Protein AF-A0A0S7EMR2-F1 (afdb_monomer)

Secondary structure (DSSP, 8-state):
---HHHHHHHHHHHHHH-GGGHHHHHHHHHHHHHHTT-HHHHHHHHHT-TT---HHHHHHHHHHHHHTT-HHHHHHHHHHHHHHHHHHHHHHHHSTT-HHHHHHHHHHHHHHHHHHHHHHHHHHGGGSS---TTS--HHHHHHHHTS-SSHHHHHHHHHHHHHHHHTS----------

Structure (mmCIF, N/CA/C/O backbone):
data_AF-A0A0S7EMR2-F1
#
_entry.id   AF-A0A0S7EMR2-F1
#
loop_
_atom_site.group_PDB
_atom_site.id
_atom_site.type_symbol
_atom_site.label_atom_id
_atom_site.label_alt_id
_atom_site.label_comp_id
_atom_site.label_asym_id
_atom_site.label_entity_id
_atom_site.label_seq_id
_atom_site.pdbx_PDB_ins_code
_atom_site.Cartn_x
_atom_site.Cartn_y
_atom_site.Cartn_z
_atom_site.occupancy
_atom_site.B_iso_or_equiv
_atom_site.auth_seq_id
_atom_site.auth_comp_id
_atom_site.auth_asym_id
_atom_site.auth_atom_id
_atom_site.pdbx_PDB_model_num
ATOM 1 N N . LEU A 1 1 ? -0.064 -17.713 9.523 1.00 53.12 1 LEU A N 1
ATOM 2 C CA . LEU A 1 1 ? -0.471 -16.307 9.280 1.00 53.12 1 LEU A CA 1
ATOM 3 C C . LEU A 1 1 ? -1.276 -16.271 7.983 1.00 53.12 1 LEU A C 1
ATOM 5 O O . LEU A 1 1 ? -0.675 -16.306 6.923 1.00 53.12 1 LEU A O 1
ATOM 9 N N . GLY A 1 2 ? -2.609 -16.335 8.048 1.00 66.31 2 GLY A N 1
ATOM 10 C CA . GLY A 1 2 ? -3.438 -16.449 6.832 1.00 66.31 2 GLY A CA 1
ATOM 11 C C . GLY A 1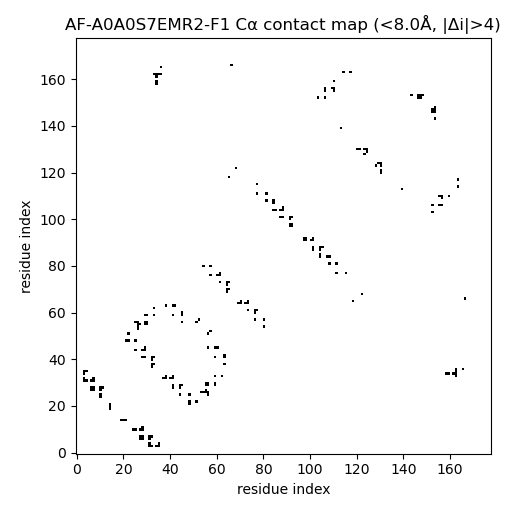 2 ? -4.927 -16.134 6.998 1.00 66.31 2 GLY A C 1
ATOM 12 O O . GLY A 1 2 ? -5.659 -16.126 6.018 1.00 66.31 2 GLY A O 1
ATOM 13 N N . GLN A 1 3 ? -5.395 -15.838 8.213 1.00 82.75 3 GLN A N 1
ATOM 14 C CA . GLN A 1 3 ? -6.799 -15.508 8.461 1.00 82.75 3 GLN A CA 1
ATOM 15 C C . GLN A 1 3 ? -6.982 -13.989 8.542 1.00 82.75 3 GLN A C 1
ATOM 17 O O . GLN A 1 3 ? -7.092 -13.413 9.622 1.00 82.75 3 GLN A O 1
ATOM 22 N N . LEU A 1 4 ? -6.984 -13.324 7.386 1.00 87.88 4 LEU A N 1
ATOM 23 C CA . LEU A 1 4 ? -7.173 -11.869 7.299 1.00 87.88 4 LEU A CA 1
ATOM 24 C C . LEU A 1 4 ? -8.551 -11.429 7.824 1.00 87.88 4 LEU A C 1
ATOM 26 O O . LEU A 1 4 ? -8.687 -10.347 8.386 1.00 87.88 4 LEU A O 1
ATOM 30 N N . SER A 1 5 ? -9.567 -12.287 7.695 1.00 87.88 5 SER A N 1
ATOM 31 C CA . SER A 1 5 ? -10.898 -12.063 8.270 1.00 87.88 5 SER A CA 1
ATOM 32 C C . SER A 1 5 ? -10.848 -11.964 9.795 1.00 87.88 5 SER A C 1
ATOM 34 O O . SER A 1 5 ? -11.419 -11.039 10.365 1.00 87.88 5 SER A O 1
ATOM 36 N N . THR A 1 6 ? -10.105 -12.863 10.444 1.00 91.56 6 THR A N 1
ATOM 37 C CA . THR A 1 6 ? -9.909 -12.860 11.897 1.00 91.56 6 THR A CA 1
ATOM 38 C C . THR A 1 6 ? -9.199 -11.590 12.362 1.00 91.56 6 THR A C 1
ATOM 40 O O . THR A 1 6 ? -9.598 -11.022 13.375 1.00 91.56 6 THR A O 1
ATOM 43 N N . VAL A 1 7 ? -8.207 -11.097 11.607 1.00 89.81 7 VAL A N 1
ATOM 44 C CA . VAL A 1 7 ? -7.522 -9.825 11.912 1.00 89.81 7 VAL A CA 1
ATOM 45 C C . VAL A 1 7 ? -8.518 -8.670 11.957 1.00 89.81 7 VAL A C 1
ATOM 47 O O . VAL A 1 7 ? -8.514 -7.905 12.917 1.00 89.81 7 VAL A O 1
ATOM 50 N N . ILE A 1 8 ? -9.407 -8.570 10.964 1.00 91.12 8 ILE A N 1
ATOM 51 C CA . ILE A 1 8 ? -10.441 -7.527 10.937 1.00 91.12 8 ILE A CA 1
ATOM 52 C C . ILE A 1 8 ? -11.324 -7.615 12.186 1.00 91.12 8 ILE A C 1
ATOM 54 O O . ILE A 1 8 ? -11.509 -6.613 12.876 1.00 91.12 8 ILE A O 1
ATOM 58 N N . THR A 1 9 ? -11.837 -8.804 12.509 1.00 91.38 9 THR A N 1
ATOM 59 C CA . THR A 1 9 ? -12.718 -8.998 13.670 1.00 91.38 9 THR A CA 1
ATOM 60 C C . THR A 1 9 ? -12.017 -8.653 14.985 1.00 91.38 9 THR A C 1
ATOM 62 O O . THR A 1 9 ? -12.580 -7.934 15.809 1.00 91.38 9 THR A O 1
ATOM 65 N N . GLN A 1 10 ? -10.779 -9.115 15.175 1.00 90.88 10 GLN A N 1
ATOM 66 C CA . GLN A 1 10 ? -10.010 -8.864 16.395 1.00 90.88 10 GLN A CA 1
ATOM 67 C C . GLN A 1 10 ? -9.660 -7.384 16.556 1.00 90.88 10 GLN A C 1
ATOM 69 O O . GLN A 1 10 ? -9.886 -6.816 17.624 1.00 90.88 10 GLN A O 1
ATOM 74 N N . VAL A 1 11 ? -9.158 -6.739 15.499 1.00 90.00 11 VAL A N 1
ATOM 75 C CA . VAL A 1 11 ? -8.799 -5.315 15.538 1.00 90.00 11 VAL A CA 1
ATOM 76 C C . VAL A 1 11 ? -10.036 -4.456 15.794 1.00 90.00 11 VAL A C 1
ATOM 78 O O . VAL A 1 11 ? -9.987 -3.572 16.645 1.00 90.00 11 VAL A O 1
ATOM 81 N N . ASN A 1 12 ? -11.163 -4.738 15.136 1.00 90.50 12 ASN A N 1
ATOM 82 C CA . ASN A 1 12 ? -12.402 -3.997 15.379 1.00 90.50 12 ASN A CA 1
ATOM 83 C C . ASN A 1 12 ? -12.895 -4.162 16.824 1.00 90.50 12 ASN A C 1
ATOM 85 O O . ASN A 1 12 ? -13.298 -3.176 17.437 1.00 90.50 12 ASN A O 1
ATOM 89 N N . GLY A 1 13 ? -12.798 -5.368 17.394 1.00 90.94 13 GLY A N 1
ATOM 90 C CA . GLY A 1 13 ? -13.143 -5.614 18.798 1.00 90.94 13 GLY A CA 1
ATOM 91 C C . GLY A 1 13 ? -12.254 -4.844 19.781 1.00 90.94 13 GLY A C 1
ATOM 92 O O . GLY A 1 13 ? -12.752 -4.258 20.740 1.00 90.94 13 GLY A O 1
ATOM 93 N N . VAL A 1 14 ? -10.942 -4.783 19.528 1.00 90.06 14 VAL A N 1
ATOM 94 C CA . VAL A 1 14 ? -10.013 -3.994 20.356 1.00 90.06 14 VAL A CA 1
ATOM 95 C C . VAL A 1 14 ? -10.316 -2.501 20.246 1.00 90.06 14 VAL A C 1
ATOM 97 O O . VAL A 1 14 ? -10.377 -1.813 21.266 1.00 90.06 14 VAL A O 1
ATOM 100 N N . LEU A 1 15 ? -10.543 -1.999 19.031 1.00 88.75 15 LEU A N 1
ATOM 101 C CA . LEU A 1 15 ? -10.805 -0.581 18.802 1.00 88.75 15 LEU A CA 1
ATOM 102 C C . LEU A 1 15 ? -12.140 -0.126 19.389 1.00 88.75 15 LEU A C 1
ATOM 104 O O . LEU A 1 15 ? -12.198 0.993 19.886 1.00 88.75 15 LEU A O 1
ATOM 108 N N . ALA A 1 16 ? -13.164 -0.986 19.430 1.00 88.31 16 ALA A N 1
ATOM 109 C CA . ALA A 1 16 ? -14.433 -0.680 20.095 1.00 88.31 16 ALA A CA 1
ATOM 110 C C . ALA A 1 16 ? -14.238 -0.259 21.564 1.00 88.31 16 ALA A C 1
ATOM 112 O O . ALA A 1 16 ? -14.896 0.669 22.026 1.00 88.31 16 ALA A O 1
ATOM 113 N N . ASN A 1 17 ? -13.277 -0.877 22.260 1.00 87.00 17 ASN A N 1
ATOM 114 C CA . ASN A 1 17 ? -12.979 -0.589 23.664 1.00 87.00 17 ASN A CA 1
ATOM 115 C C . ASN A 1 17 ? -11.827 0.413 23.856 1.00 87.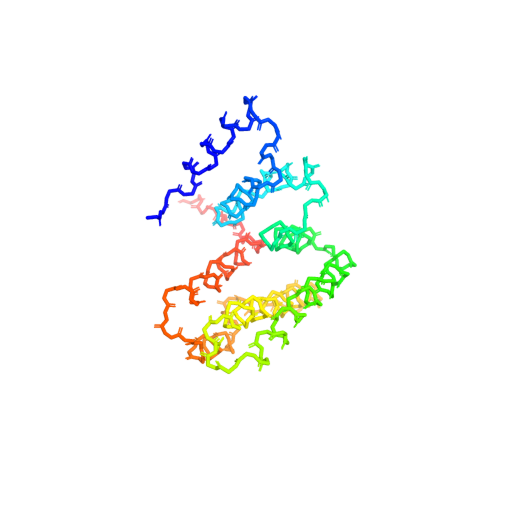00 17 ASN A C 1
ATOM 117 O O . ASN A 1 17 ? -11.760 1.082 24.885 1.00 87.00 17 ASN A O 1
ATOM 121 N N . LYS A 1 18 ? -10.885 0.503 22.906 1.00 85.75 18 LYS A N 1
ATOM 122 C CA . LYS A 1 18 ? -9.649 1.297 23.032 1.00 85.75 18 LYS A CA 1
ATOM 123 C C . LYS A 1 18 ? -9.354 2.114 21.775 1.00 85.75 18 LYS A C 1
ATOM 125 O O . LYS A 1 18 ? -8.429 1.817 21.020 1.00 85.75 18 LYS A O 1
ATOM 130 N N . GLN A 1 19 ? -10.086 3.213 21.602 1.00 83.69 19 GLN A N 1
ATOM 131 C CA . GLN A 1 19 ? -9.916 4.126 20.460 1.00 83.69 19 GLN A CA 1
ATOM 132 C C . GLN A 1 19 ? -8.528 4.787 20.394 1.00 83.69 19 GLN A C 1
ATOM 134 O O . GLN A 1 19 ? -8.071 5.151 19.316 1.00 83.69 19 GLN A O 1
ATOM 139 N N . GLN A 1 20 ? -7.814 4.886 21.519 1.00 84.50 20 GLN A N 1
ATOM 140 C CA . GLN A 1 20 ? -6.450 5.430 21.567 1.00 84.50 20 GLN A CA 1
ATOM 141 C C . GLN A 1 20 ? -5.444 4.661 20.686 1.00 84.50 20 GLN A C 1
ATOM 143 O O . GLN A 1 20 ? -4.474 5.245 20.222 1.00 84.50 20 GLN A O 1
ATOM 148 N N . TRP A 1 21 ? -5.676 3.370 20.411 1.00 84.56 21 TRP A N 1
ATOM 149 C CA . TRP A 1 21 ? -4.786 2.539 19.582 1.00 84.56 21 TRP A CA 1
ATOM 150 C C . TRP A 1 21 ? -5.156 2.551 18.096 1.00 84.56 21 TRP A C 1
ATOM 152 O O . TRP A 1 21 ? -4.606 1.782 17.308 1.00 84.56 21 TRP A O 1
ATOM 162 N N . LYS A 1 22 ? -6.101 3.409 17.696 1.00 84.25 22 LYS A N 1
ATOM 163 C CA . LYS A 1 22 ? -6.618 3.454 16.327 1.00 84.25 22 LYS A CA 1
ATOM 164 C C . LYS A 1 22 ? -5.518 3.683 15.302 1.00 84.25 22 LYS A C 1
ATOM 166 O O . LYS A 1 22 ? -5.413 2.878 14.390 1.00 84.25 22 LYS A O 1
ATOM 171 N N . SER A 1 23 ? -4.665 4.687 15.492 1.00 80.25 23 SER A N 1
ATOM 172 C CA . SER A 1 23 ? -3.590 5.008 14.538 1.00 80.25 23 SER A CA 1
ATOM 173 C C . SER A 1 23 ? -2.630 3.828 14.300 1.00 80.25 23 SER A C 1
ATOM 175 O O . SER A 1 23 ? -2.249 3.547 13.163 1.00 80.25 23 SER A O 1
ATOM 177 N N . GLU A 1 24 ? -2.298 3.079 15.357 1.00 82.69 24 GLU A N 1
ATOM 178 C CA . GLU A 1 24 ? -1.380 1.936 15.288 1.00 82.69 24 GLU A CA 1
ATOM 179 C C . GLU A 1 24 ? -2.034 0.690 14.685 1.00 82.69 24 GLU A C 1
ATOM 181 O O . GLU A 1 24 ? -1.421 -0.014 13.884 1.00 82.69 24 GLU A O 1
ATOM 186 N N . LEU A 1 25 ? -3.284 0.401 15.058 1.00 89.00 25 LEU A N 1
ATOM 187 C CA . LEU A 1 25 ? -3.956 -0.836 14.658 1.00 89.00 25 LEU A CA 1
ATOM 188 C C . LEU A 1 25 ? -4.708 -0.719 13.330 1.00 89.00 25 LEU A C 1
ATOM 190 O O . LEU A 1 25 ? -4.959 -1.733 12.672 1.00 89.00 25 LEU A O 1
ATOM 194 N N . ASN A 1 26 ? -5.051 0.501 12.909 1.00 90.88 26 ASN A N 1
ATOM 195 C CA . ASN A 1 26 ? -5.787 0.748 11.673 1.00 90.88 26 ASN A CA 1
ATOM 196 C C . ASN A 1 26 ? -5.043 0.199 10.446 1.00 90.88 26 ASN A C 1
ATOM 198 O O . ASN A 1 26 ? -5.677 -0.364 9.554 1.00 90.88 26 ASN A O 1
ATOM 202 N N . THR A 1 27 ? -3.706 0.258 10.446 1.00 92.06 27 THR A N 1
ATOM 203 C CA . THR A 1 27 ? -2.871 -0.290 9.364 1.00 92.06 27 THR A CA 1
ATOM 204 C C . THR A 1 27 ? -3.184 -1.764 9.068 1.00 92.06 27 THR A C 1
ATOM 206 O O . THR A 1 27 ? -3.305 -2.145 7.906 1.00 92.06 27 THR A O 1
ATOM 209 N N . TYR A 1 28 ? -3.431 -2.587 10.096 1.00 92.00 28 TYR A N 1
ATOM 210 C CA . TYR A 1 28 ? -3.659 -4.026 9.924 1.00 92.00 28 TYR A CA 1
ATOM 211 C C . TYR A 1 28 ? -5.027 -4.340 9.319 1.00 92.00 28 TYR A C 1
ATOM 213 O O . TYR A 1 28 ? -5.140 -5.222 8.468 1.00 92.00 28 TYR A O 1
ATOM 221 N N . ARG A 1 29 ? -6.078 -3.620 9.734 1.00 93.19 29 ARG A N 1
ATOM 222 C CA . ARG A 1 29 ? -7.419 -3.808 9.158 1.00 93.19 29 ARG A CA 1
ATOM 223 C C . ARG A 1 29 ? -7.517 -3.225 7.750 1.00 93.19 29 ARG A C 1
ATOM 225 O O . ARG A 1 29 ? -8.175 -3.831 6.912 1.00 93.19 29 ARG A O 1
ATOM 232 N N . VAL A 1 30 ? -6.814 -2.122 7.467 1.00 95.00 30 VAL A N 1
ATOM 233 C CA . VAL A 1 30 ? -6.650 -1.588 6.106 1.00 95.00 30 VAL A CA 1
ATOM 234 C C . VAL A 1 30 ? -5.953 -2.624 5.228 1.00 95.00 30 VAL A C 1
ATOM 236 O O . VAL A 1 30 ? -6.458 -2.947 4.153 1.00 95.00 30 VAL A O 1
ATOM 239 N N . GLU A 1 31 ? -4.847 -3.203 5.706 1.00 93.88 31 GLU A N 1
ATOM 240 C CA . GLU A 1 31 ? -4.106 -4.227 4.972 1.00 93.88 31 GLU A CA 1
ATOM 241 C C . GLU A 1 31 ? -4.952 -5.468 4.678 1.00 93.88 31 GLU A C 1
ATOM 243 O O . GLU A 1 31 ? -4.990 -5.963 3.550 1.00 93.88 31 GLU A O 1
ATOM 248 N N . ALA A 1 32 ? -5.677 -5.951 5.684 1.00 94.31 32 ALA A N 1
ATOM 249 C CA . ALA A 1 32 ? -6.580 -7.077 5.526 1.00 94.31 32 ALA A CA 1
ATOM 250 C C . ALA A 1 32 ? -7.736 -6.767 4.560 1.00 94.31 32 ALA A C 1
ATOM 252 O O . ALA A 1 32 ? -8.092 -7.627 3.754 1.00 94.31 32 ALA A O 1
ATOM 253 N N . ALA A 1 33 ? -8.306 -5.558 4.609 1.00 94.94 33 ALA A N 1
ATOM 254 C CA . ALA A 1 33 ? -9.443 -5.169 3.779 1.00 94.94 33 ALA A CA 1
ATOM 255 C C . ALA A 1 33 ? -9.101 -5.196 2.284 1.00 94.94 33 ALA A C 1
ATOM 257 O O . ALA A 1 33 ? -9.806 -5.856 1.516 1.00 94.94 33 ALA A O 1
ATOM 258 N N . TRP A 1 34 ? -7.996 -4.562 1.867 1.00 95.06 34 TRP A N 1
ATOM 259 C CA . TRP A 1 34 ? -7.620 -4.554 0.449 1.00 95.06 34 TRP A CA 1
ATOM 260 C C . TRP A 1 34 ? -7.150 -5.931 -0.037 1.00 95.06 34 TRP A C 1
ATOM 262 O O . TRP A 1 34 ? -7.477 -6.320 -1.157 1.00 95.06 34 TRP A O 1
ATOM 272 N N . LYS A 1 35 ? -6.462 -6.722 0.803 1.00 94.19 35 LYS A N 1
ATOM 273 C CA . LYS A 1 35 ? -6.061 -8.097 0.448 1.00 94.19 35 LYS A CA 1
ATOM 274 C C . LYS A 1 35 ? -7.251 -9.038 0.258 1.00 94.19 35 LYS A C 1
ATOM 276 O O . LYS A 1 35 ? -7.171 -9.959 -0.548 1.00 94.19 35 LYS A O 1
ATOM 281 N N . LEU A 1 36 ? -8.340 -8.819 0.997 1.00 92.75 36 LEU A N 1
ATOM 282 C CA . LEU A 1 36 ? -9.590 -9.575 0.869 1.00 92.75 36 LEU A CA 1
ATOM 283 C C . LEU A 1 36 ? -10.529 -9.022 -0.214 1.00 92.75 36 LEU A C 1
ATOM 285 O O . LEU A 1 36 ? -11.588 -9.602 -0.435 1.00 92.75 36 LEU A O 1
ATOM 289 N N . GLY A 1 37 ? -10.194 -7.894 -0.849 1.00 91.56 37 GLY A N 1
ATOM 290 C CA . GLY A 1 37 ? -11.088 -7.213 -1.790 1.00 91.56 37 GLY A CA 1
ATOM 291 C C . GLY A 1 37 ? -12.347 -6.622 -1.139 1.00 91.56 37 GLY A C 1
ATOM 292 O O . GLY A 1 37 ? -13.326 -6.362 -1.834 1.00 91.56 37 GLY A O 1
ATOM 293 N N . LYS A 1 38 ? -12.350 -6.404 0.184 1.00 94.12 38 LYS A N 1
ATOM 294 C CA . LYS A 1 38 ? -13.456 -5.761 0.913 1.00 94.12 38 LYS A CA 1
ATOM 295 C C . LYS A 1 38 ? -13.319 -4.243 0.829 1.00 94.12 38 LYS A C 1
ATOM 297 O O . LYS A 1 38 ? -12.881 -3.593 1.777 1.00 94.12 38 LYS A O 1
ATOM 302 N N . TRP A 1 39 ? -13.642 -3.700 -0.338 1.00 94.25 39 TRP A N 1
ATOM 303 C CA . TRP A 1 39 ? -13.406 -2.295 -0.669 1.00 94.25 39 TRP A CA 1
ATOM 304 C C . TRP A 1 39 ? -14.257 -1.311 0.142 1.00 94.25 39 TRP A C 1
ATOM 306 O O . TRP A 1 39 ? -13.748 -0.252 0.490 1.00 94.25 39 TRP A O 1
ATOM 316 N N . ASP A 1 40 ? -15.485 -1.681 0.506 1.00 94.19 40 ASP A N 1
ATOM 317 C CA . ASP A 1 40 ? -16.360 -0.827 1.326 1.00 94.19 40 ASP A CA 1
ATOM 318 C C . ASP A 1 40 ? -15.765 -0.632 2.730 1.00 94.19 40 ASP A C 1
ATOM 320 O O . ASP A 1 40 ? -15.589 0.487 3.201 1.00 94.19 40 ASP A O 1
ATOM 324 N N . LEU A 1 41 ? -15.299 -1.726 3.351 1.00 94.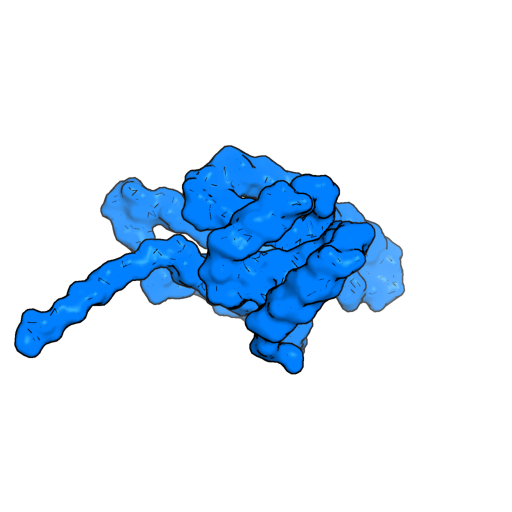81 41 LEU A N 1
ATOM 325 C CA . LEU A 1 41 ? -14.604 -1.663 4.642 1.00 94.81 41 LEU A CA 1
ATOM 326 C C . LEU A 1 41 ? -13.297 -0.869 4.561 1.00 94.81 41 LEU A C 1
ATOM 328 O O . LEU A 1 41 ? -12.933 -0.183 5.513 1.00 94.81 41 LEU A O 1
ATOM 332 N N . LEU A 1 42 ? -12.566 -0.984 3.448 1.00 95.06 42 LEU A N 1
ATOM 333 C CA . LEU A 1 42 ? -11.353 -0.200 3.234 1.00 95.06 42 LEU A CA 1
ATOM 334 C C . LEU A 1 42 ? -11.672 1.300 3.256 1.00 95.06 42 LEU A C 1
ATOM 336 O O . LEU A 1 42 ? -10.965 2.062 3.913 1.00 95.06 42 LEU A O 1
ATOM 340 N N . GLU A 1 43 ? -12.733 1.711 2.565 1.00 95.25 43 GLU A N 1
ATOM 341 C CA . GLU A 1 43 ? -13.185 3.099 2.531 1.00 95.25 43 GLU A CA 1
ATOM 342 C C . GLU A 1 43 ? -13.614 3.603 3.916 1.00 95.25 43 GLU A C 1
ATOM 344 O O . GLU A 1 43 ? -13.165 4.674 4.335 1.00 95.25 43 GLU A O 1
ATOM 349 N N . ASP A 1 44 ? -14.363 2.803 4.678 1.00 94.31 44 ASP A N 1
ATOM 350 C CA . ASP A 1 44 ? -14.743 3.127 6.058 1.00 94.31 44 ASP A CA 1
ATOM 351 C C . ASP A 1 44 ? -13.516 3.311 6.965 1.00 94.31 44 ASP A C 1
ATOM 353 O O . ASP A 1 44 ? -13.408 4.279 7.728 1.00 94.31 44 ASP A O 1
ATOM 357 N N . TYR A 1 45 ? -12.550 2.391 6.885 1.00 93.62 45 TYR A N 1
ATOM 358 C CA . TYR A 1 45 ? -11.353 2.426 7.726 1.00 93.62 45 TYR A CA 1
ATOM 359 C C . TYR A 1 45 ? -10.483 3.644 7.432 1.00 93.62 45 TYR A C 1
ATOM 361 O O . TYR A 1 45 ? -10.019 4.287 8.380 1.00 93.62 45 TYR A O 1
ATOM 369 N N . LEU A 1 46 ? -10.318 3.994 6.155 1.00 93.06 46 LEU A N 1
ATOM 370 C CA . LEU A 1 46 ? -9.578 5.179 5.721 1.00 93.06 46 LEU A CA 1
ATOM 371 C C . LEU A 1 46 ? -10.293 6.481 6.097 1.00 93.06 46 LEU A C 1
ATOM 373 O O . LEU A 1 46 ? -9.645 7.425 6.543 1.00 93.06 46 LEU A O 1
ATOM 377 N N . SER A 1 47 ? -11.621 6.519 5.990 1.00 91.25 47 SER A N 1
ATOM 378 C CA . SER A 1 47 ? -12.423 7.689 6.371 1.00 91.25 47 SER A CA 1
ATOM 379 C C . SER A 1 47 ? -12.361 7.960 7.873 1.00 91.25 47 SER A C 1
ATOM 381 O O . SER A 1 47 ? -12.387 9.107 8.311 1.00 91.25 47 SER A O 1
ATOM 383 N N . SER A 1 48 ? -12.235 6.899 8.671 1.00 86.44 48 SER A N 1
ATOM 384 C CA . SER A 1 48 ? -12.203 6.991 10.128 1.00 86.44 48 SER A CA 1
ATOM 385 C C . SER A 1 48 ? -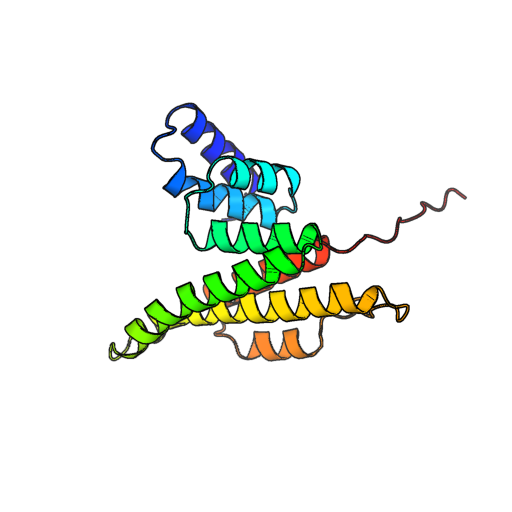10.869 7.495 10.707 1.00 86.44 48 SER A C 1
ATOM 387 O O . SER A 1 48 ? -10.830 7.858 11.884 1.00 86.44 48 SER A O 1
ATOM 389 N N . ASP A 1 49 ? -9.779 7.476 9.937 1.00 83.50 49 ASP A N 1
ATOM 390 C CA . ASP A 1 49 ? -8.420 7.787 10.401 1.00 83.50 49 ASP A CA 1
ATOM 391 C C . ASP A 1 49 ? -7.615 8.477 9.288 1.00 83.50 49 ASP A C 1
ATOM 393 O O . ASP A 1 49 ? -6.730 7.900 8.654 1.00 83.50 49 ASP A O 1
ATOM 397 N N . GLN A 1 50 ? -7.972 9.736 9.031 1.00 79.00 50 GLN A N 1
ATOM 398 C CA . GLN A 1 50 ? -7.389 10.543 7.956 1.00 79.00 50 GLN A CA 1
ATOM 399 C C . GLN A 1 50 ? -5.974 11.048 8.277 1.00 79.00 50 GLN A C 1
ATOM 401 O O . GLN A 1 50 ? -5.234 11.421 7.369 1.00 79.00 50 GLN A O 1
ATOM 406 N N . GLN A 1 51 ? -5.588 11.059 9.557 1.00 80.38 51 GLN A N 1
ATOM 407 C CA . GLN A 1 51 ? -4.311 11.615 10.012 1.00 80.38 51 GLN A CA 1
ATOM 408 C C . GLN A 1 51 ? -3.146 10.616 9.902 1.00 80.38 51 GLN A C 1
ATOM 410 O O . GLN A 1 51 ? -1.986 11.022 9.974 1.00 80.38 51 GLN A O 1
ATOM 415 N N . SER A 1 52 ? -3.428 9.315 9.759 1.00 84.31 52 SER A N 1
ATOM 416 C CA . SER A 1 52 ? -2.392 8.280 9.730 1.00 84.31 52 SER A CA 1
ATOM 417 C C . SER A 1 52 ? -1.557 8.334 8.447 1.00 84.31 52 SER A C 1
ATOM 419 O O . SER A 1 52 ? -2.072 8.340 7.329 1.00 84.31 52 SER A O 1
ATOM 421 N N . CYS A 1 53 ? -0.235 8.328 8.615 1.00 85.81 53 CYS A N 1
ATOM 422 C CA . CYS A 1 53 ? 0.755 8.349 7.536 1.00 85.81 53 CYS A CA 1
ATOM 423 C C . CYS A 1 53 ? 1.489 7.008 7.367 1.00 85.81 53 CYS A C 1
ATOM 425 O O . CYS A 1 53 ? 2.531 6.936 6.716 1.00 85.81 53 CYS A O 1
ATOM 427 N N . THR A 1 54 ? 0.970 5.928 7.958 1.00 91.62 54 THR A N 1
ATOM 428 C CA . THR A 1 54 ? 1.596 4.604 7.853 1.00 91.62 54 THR A CA 1
ATOM 429 C C . THR A 1 54 ? 1.572 4.082 6.413 1.00 91.62 54 THR A C 1
ATOM 431 O O . THR A 1 54 ? 0.640 4.345 5.651 1.00 91.62 54 THR A O 1
ATOM 434 N N . TRP A 1 55 ? 2.576 3.280 6.039 1.00 92.81 55 TRP A N 1
ATOM 435 C CA . TRP A 1 55 ? 2.668 2.676 4.702 1.00 92.81 55 TRP A CA 1
ATOM 436 C C . TRP A 1 55 ? 1.387 1.932 4.290 1.00 92.81 55 TRP A C 1
ATOM 438 O O . TRP A 1 55 ? 0.910 2.110 3.170 1.00 92.81 55 TRP A O 1
ATOM 448 N N . GLY A 1 56 ? 0.805 1.136 5.195 1.00 92.69 56 GLY A N 1
ATOM 449 C CA . GLY A 1 56 ? -0.417 0.375 4.920 1.00 92.69 56 GLY A CA 1
ATOM 450 C C . GLY A 1 56 ? -1.611 1.274 4.593 1.00 92.69 56 GLY A C 1
ATOM 451 O O . GLY A 1 56 ? -2.325 1.015 3.625 1.00 92.69 56 GLY A O 1
ATOM 452 N N . VAL A 1 57 ? -1.779 2.370 5.342 1.00 93.94 57 VAL A N 1
ATOM 453 C CA . VAL A 1 57 ? -2.830 3.375 5.105 1.00 93.94 57 VAL A CA 1
ATOM 454 C C . VAL A 1 57 ? -2.609 4.097 3.778 1.00 93.94 57 VAL A C 1
ATOM 456 O O . VAL A 1 57 ? -3.523 4.155 2.958 1.00 93.94 57 VAL A O 1
ATOM 459 N N . ARG A 1 58 ? -1.387 4.573 3.518 1.00 94.69 58 ARG A N 1
ATOM 460 C CA . ARG A 1 58 ? -1.012 5.237 2.260 1.00 94.69 58 ARG A CA 1
ATOM 461 C C . ARG A 1 58 ? -1.271 4.362 1.031 1.00 94.69 58 ARG A C 1
ATOM 463 O O . ARG A 1 58 ? -1.867 4.820 0.056 1.00 94.69 58 ARG A O 1
ATOM 470 N N . LEU A 1 59 ? -0.865 3.092 1.086 1.00 95.56 59 LEU A N 1
ATOM 471 C CA . LEU A 1 59 ? -1.121 2.125 0.019 1.00 95.56 59 LEU A CA 1
ATOM 472 C C . LEU A 1 59 ? -2.625 1.866 -0.154 1.00 95.56 59 LEU A C 1
ATOM 474 O O . LEU A 1 59 ? -3.112 1.818 -1.281 1.00 95.56 59 LEU A O 1
ATOM 478 N N . GLY A 1 60 ? -3.375 1.757 0.947 1.00 95.19 60 GLY A N 1
ATOM 479 C CA . GLY A 1 60 ? -4.833 1.638 0.918 1.00 95.19 60 GLY A CA 1
ATOM 480 C C . GLY A 1 60 ? -5.513 2.824 0.224 1.00 95.19 60 GLY A C 1
ATOM 481 O O . GLY A 1 60 ? -6.377 2.618 -0.625 1.00 95.19 60 GLY A O 1
ATOM 482 N N . GLN A 1 61 ? -5.088 4.058 0.521 1.00 95.31 61 GLN A N 1
ATOM 483 C CA . GLN A 1 61 ? -5.600 5.276 -0.125 1.00 95.31 61 GLN A CA 1
ATOM 484 C C . GLN A 1 61 ? -5.323 5.293 -1.635 1.00 95.31 61 GLN A C 1
ATOM 486 O O . GLN A 1 61 ? -6.183 5.708 -2.417 1.00 95.31 61 GLN A O 1
ATOM 491 N N . LEU A 1 62 ? -4.142 4.830 -2.053 1.00 95.88 62 LEU A N 1
ATOM 492 C CA . LEU A 1 62 ? -3.783 4.694 -3.465 1.00 95.88 62 LEU A CA 1
ATOM 493 C C . LEU A 1 62 ? -4.653 3.659 -4.181 1.00 95.88 62 LEU A C 1
ATOM 495 O O . LEU A 1 62 ? -5.203 3.956 -5.238 1.00 95.88 62 LEU A O 1
ATOM 499 N N . LEU A 1 63 ? -4.824 2.473 -3.591 1.00 95.06 63 LEU A N 1
ATOM 500 C CA . LEU A 1 63 ? -5.678 1.420 -4.145 1.00 95.06 63 LEU A CA 1
ATOM 501 C C . LEU A 1 63 ? -7.144 1.864 -4.236 1.00 95.06 63 LEU A C 1
ATOM 503 O O . LEU A 1 63 ? -7.805 1.585 -5.234 1.00 95.06 63 LEU A O 1
ATOM 507 N N . LEU A 1 64 ? -7.645 2.595 -3.235 1.00 94.75 64 LEU A N 1
ATOM 508 C CA . LEU A 1 64 ? -8.999 3.149 -3.261 1.00 94.75 64 LEU A CA 1
ATOM 509 C C . LEU A 1 64 ? -9.158 4.217 -4.356 1.00 94.75 64 LEU A C 1
ATOM 511 O O . LEU A 1 64 ? -10.152 4.202 -5.077 1.00 94.75 64 LEU A O 1
ATOM 515 N N . SER A 1 65 ? -8.169 5.101 -4.526 1.00 94.50 65 SER A N 1
ATOM 516 C CA . SER A 1 65 ? -8.177 6.103 -5.608 1.00 94.50 65 SER A CA 1
ATOM 517 C C . SER A 1 65 ? -8.136 5.422 -6.986 1.00 94.50 65 SER A C 1
ATOM 519 O O . SER A 1 65 ? -8.897 5.786 -7.879 1.00 94.50 65 SER A O 1
ATOM 521 N N . ALA A 1 66 ? -7.337 4.356 -7.126 1.00 92.56 66 ALA A N 1
ATOM 522 C CA . ALA A 1 66 ? -7.282 3.539 -8.337 1.00 92.56 66 ALA A CA 1
ATOM 523 C C . ALA A 1 66 ? -8.623 2.842 -8.637 1.00 92.56 66 ALA A C 1
ATOM 525 O O . ALA A 1 66 ? -9.073 2.833 -9.782 1.00 92.56 66 ALA A O 1
ATOM 526 N N . LYS A 1 67 ? -9.303 2.308 -7.612 1.00 91.62 67 LYS A N 1
ATOM 527 C CA . LYS A 1 67 ? -10.648 1.722 -7.742 1.00 91.62 67 LYS A CA 1
ATOM 528 C C . LYS A 1 67 ? -11.670 2.741 -8.248 1.00 91.62 67 LYS A C 1
ATOM 530 O O . LYS A 1 67 ? -12.475 2.411 -9.111 1.00 91.62 67 LYS A O 1
ATOM 535 N N . LYS A 1 68 ? -11.634 3.962 -7.709 1.00 92.12 68 LYS A N 1
ATOM 536 C CA . LYS A 1 68 ? -12.552 5.056 -8.063 1.00 92.12 68 LYS A CA 1
ATOM 537 C C . LYS A 1 68 ? -12.225 5.726 -9.401 1.00 92.12 68 LYS A C 1
ATOM 539 O O . LYS A 1 68 ? -12.970 6.603 -9.815 1.00 92.12 68 LYS A O 1
ATOM 544 N N . GLN A 1 69 ? -11.137 5.321 -10.065 1.00 90.12 69 GLN A N 1
ATOM 545 C CA . GLN A 1 69 ? -10.636 5.946 -11.296 1.00 90.12 69 GLN A CA 1
ATOM 546 C C . GLN A 1 69 ? -10.338 7.452 -11.139 1.00 90.12 69 GLN A C 1
ATOM 548 O O . GLN A 1 69 ? -10.342 8.200 -12.114 1.00 90.12 69 GLN A O 1
ATOM 553 N N . ASP A 1 70 ? -10.026 7.893 -9.917 1.00 93.38 70 ASP A N 1
ATOM 554 C CA . ASP A 1 70 ? -9.670 9.281 -9.619 1.00 93.38 70 ASP A CA 1
ATOM 555 C C . ASP A 1 70 ? -8.168 9.493 -9.860 1.00 93.38 70 ASP A C 1
ATOM 557 O O . ASP A 1 70 ? -7.323 9.214 -9.003 1.00 93.38 70 ASP A O 1
ATOM 561 N N . ALA A 1 71 ? -7.838 9.939 -11.074 1.00 94.06 71 ALA A N 1
ATOM 562 C CA . ALA A 1 71 ? -6.460 10.107 -11.520 1.00 94.06 71 ALA A CA 1
ATOM 563 C C . ALA A 1 71 ? -5.719 11.224 -10.773 1.00 94.06 71 ALA A C 1
ATOM 565 O O . ALA A 1 71 ? -4.544 11.052 -10.449 1.00 94.06 71 ALA A O 1
ATOM 566 N N . GLU A 1 72 ? -6.386 12.341 -10.483 1.00 94.88 72 GLU A N 1
ATOM 567 C CA . GLU A 1 72 ? -5.771 13.487 -9.809 1.00 94.88 72 GLU A CA 1
ATOM 568 C C . GLU A 1 72 ? -5.312 13.086 -8.405 1.00 94.88 72 GLU A C 1
ATOM 570 O O . GLU A 1 72 ? -4.113 13.117 -8.101 1.00 94.88 72 GLU A O 1
ATOM 575 N N . SER A 1 73 ? -6.245 12.556 -7.607 1.00 95.12 73 SER A N 1
ATOM 576 C CA . SER A 1 73 ? -5.955 12.003 -6.285 1.00 95.12 73 SER A CA 1
ATOM 577 C C . SER A 1 73 ? -4.889 10.914 -6.319 1.00 95.12 73 SER A C 1
ATOM 579 O O . SER A 1 73 ? -4.084 10.808 -5.391 1.00 95.12 73 SER A O 1
ATOM 581 N N . PHE A 1 74 ? -4.922 10.043 -7.330 1.00 96.44 74 PHE A N 1
ATOM 582 C CA . PHE A 1 74 ? -3.989 8.931 -7.436 1.00 96.44 74 PHE A CA 1
ATOM 583 C C . PHE A 1 74 ? -2.555 9.428 -7.634 1.00 96.44 74 PHE A C 1
ATOM 585 O O . PHE A 1 74 ? -1.673 9.053 -6.859 1.00 96.44 74 PHE A O 1
ATOM 592 N N . TYR A 1 75 ? -2.312 10.292 -8.625 1.00 97.19 75 TYR A N 1
ATOM 593 C CA . TYR A 1 75 ? -0.963 10.780 -8.924 1.00 97.19 75 TYR A CA 1
ATOM 594 C C . TYR A 1 75 ? -0.413 11.694 -7.824 1.00 97.19 75 TYR A C 1
ATOM 596 O O . TYR A 1 75 ? 0.780 11.616 -7.510 1.00 97.19 75 TYR A O 1
ATOM 604 N N . GLU A 1 76 ? -1.264 12.503 -7.186 1.00 96.69 76 GLU A N 1
ATOM 605 C CA . GLU A 1 76 ? -0.870 13.321 -6.037 1.00 96.69 76 GLU A CA 1
ATOM 606 C C . GLU A 1 76 ? -0.373 12.442 -4.878 1.00 96.69 76 GLU A C 1
ATOM 608 O O . GLU A 1 76 ? 0.766 12.586 -4.411 1.00 96.69 76 GLU A O 1
ATOM 613 N N . LYS A 1 77 ? -1.189 11.463 -4.463 1.00 95.69 77 LYS A N 1
ATOM 614 C CA . LYS A 1 77 ? -0.830 10.520 -3.397 1.00 95.69 77 LYS A CA 1
ATOM 615 C C . LYS A 1 77 ? 0.392 9.688 -3.782 1.00 95.69 77 LYS A C 1
ATOM 617 O O . LYS A 1 77 ? 1.261 9.461 -2.945 1.00 95.69 77 LYS A O 1
ATOM 622 N N . LEU A 1 78 ? 0.515 9.271 -5.042 1.00 97.38 78 LEU A N 1
ATOM 623 C CA . LEU A 1 78 ? 1.625 8.438 -5.509 1.00 97.38 78 LEU A CA 1
ATOM 624 C C . LEU A 1 78 ? 2.958 9.176 -5.379 1.00 97.38 78 LEU A C 1
ATOM 626 O O . LEU A 1 78 ? 3.927 8.621 -4.855 1.00 97.38 78 LEU A O 1
ATOM 630 N N . LYS A 1 79 ? 2.994 10.443 -5.807 1.00 96.75 79 LYS A N 1
ATOM 631 C CA . LYS A 1 79 ? 4.170 11.311 -5.684 1.00 96.75 79 LYS A CA 1
ATOM 632 C C . LYS A 1 79 ? 4.579 11.487 -4.223 1.00 96.75 79 LYS A C 1
ATOM 634 O O . LYS A 1 79 ? 5.767 11.392 -3.903 1.00 96.75 79 LYS A O 1
ATOM 639 N N . LEU A 1 80 ? 3.604 11.707 -3.343 1.00 95.25 80 LEU A N 1
ATOM 640 C CA . LEU A 1 80 ? 3.832 11.863 -1.910 1.00 95.25 80 LEU A CA 1
ATOM 641 C C . LEU A 1 80 ? 4.412 10.585 -1.287 1.00 95.25 80 LEU A C 1
ATOM 643 O O . LEU A 1 80 ? 5.482 10.629 -0.680 1.00 95.25 80 LEU A O 1
ATOM 647 N N . VAL A 1 81 ? 3.768 9.435 -1.494 1.00 96.06 81 VAL A N 1
ATOM 648 C CA . VAL A 1 81 ? 4.170 8.162 -0.871 1.00 96.06 81 VAL A CA 1
ATOM 649 C C . VAL A 1 81 ? 5.526 7.698 -1.394 1.00 96.06 81 VAL A C 1
ATOM 651 O O . VAL A 1 81 ? 6.356 7.209 -0.629 1.00 96.06 81 VAL A O 1
ATOM 654 N N . ARG A 1 82 ? 5.803 7.906 -2.687 1.00 96.50 82 ARG A N 1
ATOM 655 C CA . ARG A 1 82 ? 7.117 7.631 -3.279 1.00 96.50 82 ARG A CA 1
ATOM 656 C C . ARG A 1 82 ? 8.217 8.435 -2.587 1.00 96.50 82 ARG A C 1
ATOM 658 O O . ARG A 1 82 ? 9.244 7.862 -2.231 1.00 96.50 82 ARG A O 1
ATOM 665 N N . LYS A 1 83 ? 7.992 9.730 -2.335 1.00 95.19 83 LYS A N 1
ATOM 666 C CA . LYS A 1 83 ? 8.939 10.578 -1.593 1.00 95.19 83 LYS A CA 1
ATOM 667 C C . LYS A 1 83 ? 9.149 10.074 -0.161 1.00 95.19 83 LYS A C 1
ATOM 669 O O . LYS A 1 83 ? 10.293 9.996 0.279 1.00 95.19 83 LYS A O 1
ATOM 674 N N . GLU A 1 84 ? 8.077 9.687 0.534 1.00 94.56 84 GLU A N 1
ATOM 675 C CA . GLU A 1 84 ? 8.143 9.130 1.896 1.00 94.56 84 GLU A CA 1
ATOM 676 C C . GLU A 1 84 ? 8.978 7.836 1.973 1.00 94.56 84 GLU A C 1
ATOM 678 O O . GLU A 1 84 ? 9.629 7.607 2.987 1.00 94.56 84 GLU A O 1
ATOM 683 N N . GLN A 1 85 ? 9.009 7.007 0.919 1.00 94.50 85 GLN A N 1
ATOM 684 C CA . GLN A 1 85 ? 9.830 5.783 0.898 1.00 94.50 85 GLN A CA 1
ATOM 685 C C . GLN A 1 85 ? 11.301 6.028 0.529 1.00 94.50 85 GLN A C 1
ATOM 687 O O . GLN A 1 85 ? 12.174 5.290 0.981 1.00 94.50 85 GLN A O 1
ATOM 692 N N . VAL A 1 86 ? 11.599 7.053 -0.277 1.00 93.12 86 VAL A N 1
ATOM 693 C CA . VAL A 1 86 ? 12.977 7.340 -0.716 1.00 93.12 86 VAL A CA 1
ATOM 694 C C . VAL A 1 86 ? 13.841 7.864 0.430 1.00 93.12 86 VAL A C 1
ATOM 696 O O . VAL A 1 86 ? 14.995 7.472 0.538 1.00 93.12 86 VAL A O 1
ATOM 699 N N . VAL A 1 87 ? 13.301 8.707 1.314 1.00 90.94 87 VAL A N 1
ATOM 700 C CA . VAL A 1 87 ? 14.065 9.281 2.439 1.00 90.94 87 VAL A CA 1
ATOM 701 C C . VAL A 1 87 ? 14.711 8.209 3.338 1.00 90.94 87 VAL A C 1
ATOM 703 O O . VAL A 1 87 ? 15.933 8.245 3.505 1.00 90.94 87 VAL A O 1
ATOM 706 N N . PRO A 1 88 ? 13.963 7.235 3.896 1.00 89.25 88 PRO A N 1
ATOM 707 C CA . PRO A 1 88 ? 14.561 6.199 4.732 1.00 89.25 88 PRO A CA 1
ATOM 708 C C . PRO A 1 88 ? 15.417 5.205 3.934 1.00 89.25 88 PRO A C 1
ATOM 710 O O . PRO A 1 88 ? 16.378 4.673 4.484 1.00 89.25 88 PRO A O 1
ATOM 713 N N . LEU A 1 89 ? 15.134 4.989 2.642 1.00 89.81 89 LEU A N 1
ATOM 714 C CA . LEU A 1 89 ? 16.009 4.207 1.764 1.00 89.81 89 LEU A CA 1
ATOM 715 C C . LEU A 1 89 ? 17.384 4.868 1.613 1.00 89.81 89 LEU A C 1
ATOM 717 O O . LEU A 1 89 ? 18.407 4.196 1.753 1.00 89.81 89 LEU A O 1
ATOM 721 N N . SER A 1 90 ? 17.415 6.177 1.361 1.00 87.94 90 SER A N 1
ATOM 722 C CA . SER A 1 90 ? 18.660 6.938 1.264 1.00 87.94 90 SER A CA 1
ATOM 723 C C . SER A 1 90 ? 19.437 6.863 2.573 1.00 87.94 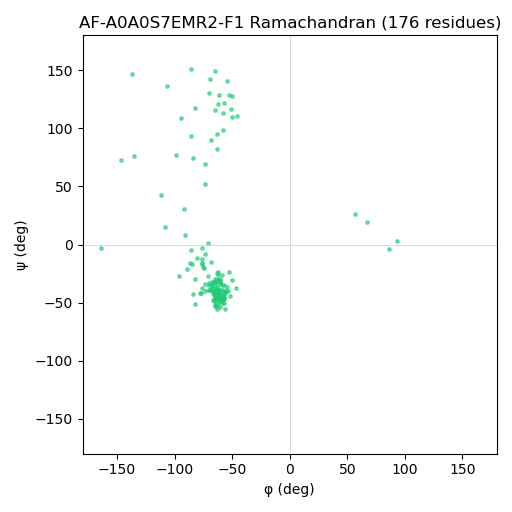90 SER A C 1
ATOM 725 O O . SER A 1 90 ? 20.619 6.547 2.545 1.00 87.94 90 SER A O 1
ATOM 727 N N . ALA A 1 91 ? 18.772 7.053 3.719 1.00 86.75 91 ALA A N 1
ATOM 728 C CA . ALA A 1 91 ? 19.398 6.930 5.038 1.00 86.75 91 ALA A CA 1
ATOM 729 C C . ALA A 1 91 ? 20.001 5.532 5.273 1.00 86.75 91 ALA A C 1
ATOM 731 O O . ALA A 1 91 ? 21.168 5.422 5.644 1.00 86.75 91 ALA A O 1
ATOM 732 N N . ALA A 1 92 ? 19.248 4.467 4.975 1.00 86.00 92 ALA A N 1
ATOM 733 C CA . ALA A 1 92 ? 19.721 3.087 5.095 1.00 86.00 92 ALA A CA 1
ATOM 734 C C . ALA A 1 92 ? 20.903 2.773 4.160 1.00 86.00 92 ALA A C 1
ATOM 736 O O . ALA A 1 92 ? 21.686 1.875 4.446 1.00 86.00 92 ALA A O 1
ATOM 737 N N . SER A 1 93 ? 21.055 3.515 3.060 1.00 79.69 93 SER A N 1
ATOM 738 C CA . SER A 1 93 ? 22.156 3.331 2.107 1.00 79.69 93 SER A CA 1
ATOM 739 C C . SER A 1 93 ? 23.495 3.893 2.608 1.00 79.69 93 SER A C 1
ATOM 741 O O . SER A 1 93 ? 24.536 3.532 2.065 1.00 79.69 93 SER A O 1
ATOM 743 N N . TYR A 1 94 ? 23.491 4.746 3.641 1.00 76.00 94 TYR A N 1
ATOM 744 C CA . TYR A 1 94 ? 24.713 5.253 4.282 1.00 76.00 94 TYR A CA 1
ATOM 745 C C . TYR A 1 94 ? 25.242 4.325 5.388 1.00 76.00 94 TYR A C 1
ATOM 747 O O . TYR A 1 94 ? 26.394 4.456 5.802 1.00 76.00 94 TYR A O 1
ATOM 755 N N . GLU A 1 95 ? 24.429 3.383 5.874 1.00 75.94 95 GLU A N 1
ATOM 756 C CA . GLU A 1 95 ? 24.829 2.407 6.888 1.00 75.94 95 GLU A CA 1
ATOM 757 C C . GLU A 1 95 ? 25.579 1.233 6.224 1.00 75.94 95 GLU A C 1
ATOM 759 O O . GLU A 1 95 ? 25.032 0.492 5.405 1.00 75.94 95 GLU A O 1
ATOM 764 N N . CYS A 1 96 ? 26.856 1.037 6.573 1.00 59.53 96 CYS A N 1
ATOM 765 C CA . CYS A 1 96 ? 27.647 -0.080 6.054 1.00 59.53 96 CYS A CA 1
ATOM 766 C C . CYS A 1 96 ? 27.027 -1.424 6.483 1.00 59.53 96 CYS A C 1
ATOM 768 O O . CYS A 1 96 ? 26.897 -1.707 7.673 1.00 59.53 96 CYS A O 1
ATOM 770 N N . GLY A 1 97 ? 26.659 -2.264 5.511 1.00 63.31 97 GLY A N 1
ATOM 771 C CA . GLY A 1 97 ? 26.217 -3.642 5.749 1.00 63.31 97 GLY A CA 1
ATOM 772 C C . GLY A 1 97 ? 24.707 -3.871 5.898 1.00 63.31 97 GLY A C 1
ATOM 773 O O . GLY A 1 97 ? 24.308 -5.015 6.101 1.00 63.31 97 GLY A O 1
ATOM 774 N N . THR A 1 98 ? 23.839 -2.861 5.751 1.00 66.75 98 THR A N 1
ATOM 775 C CA . THR A 1 98 ? 22.384 -3.033 5.965 1.00 66.75 98 THR A CA 1
ATOM 776 C C . THR A 1 98 ? 21.534 -2.924 4.694 1.00 66.75 98 THR A C 1
ATOM 778 O O . THR A 1 98 ? 20.408 -2.423 4.728 1.00 66.75 98 THR A O 1
ATOM 781 N N . TYR A 1 99 ? 21.979 -3.536 3.583 1.00 77.62 99 TYR A N 1
ATOM 782 C CA . TYR A 1 99 ? 21.116 -3.790 2.407 1.00 77.62 99 TYR A CA 1
ATOM 783 C C . TYR A 1 99 ? 19.764 -4.394 2.817 1.00 77.62 99 TYR A C 1
ATOM 785 O O . TYR A 1 99 ? 18.714 -4.017 2.306 1.00 77.62 99 TYR A O 1
ATOM 793 N N . GLN A 1 100 ? 19.782 -5.267 3.826 1.00 78.75 100 GLN A N 1
ATOM 794 C CA . GLN A 1 100 ? 18.599 -5.906 4.389 1.00 78.75 100 GLN A CA 1
ATOM 795 C C . GLN A 1 100 ? 17.569 -4.919 4.974 1.00 78.75 100 GLN A C 1
ATOM 797 O O . GLN A 1 100 ? 16.374 -5.195 4.897 1.00 78.75 100 GLN A O 1
ATOM 802 N N . ARG A 1 101 ? 17.997 -3.771 5.526 1.00 80.81 101 ARG A N 1
ATOM 803 C CA . ARG A 1 101 ? 17.087 -2.708 5.995 1.00 80.81 101 ARG A CA 1
ATOM 804 C C . ARG A 1 101 ? 16.548 -1.876 4.837 1.00 80.81 101 ARG A C 1
ATOM 806 O O . ARG A 1 101 ? 15.362 -1.568 4.812 1.00 80.81 101 ARG A O 1
ATOM 813 N N . GLY A 1 102 ? 17.400 -1.548 3.866 1.00 88.50 102 GLY A N 1
ATOM 814 C CA . GLY A 1 102 ? 16.993 -0.822 2.659 1.00 88.50 102 GLY A CA 1
ATOM 815 C C . GLY A 1 102 ? 16.005 -1.610 1.792 1.00 88.50 102 GLY A C 1
ATOM 816 O O . GLY A 1 102 ? 15.129 -1.026 1.155 1.00 88.50 102 GLY A O 1
ATOM 817 N N . TYR A 1 103 ? 16.106 -2.943 1.806 1.00 91.12 103 TYR A N 1
ATOM 818 C CA . TYR A 1 103 ? 15.337 -3.819 0.927 1.00 91.12 103 TYR A CA 1
ATOM 819 C C . TYR A 1 103 ? 13.822 -3.701 1.104 1.00 91.12 103 TYR A C 1
ATOM 821 O O . TYR A 1 103 ? 13.081 -3.777 0.125 1.00 91.12 103 TYR A O 1
ATOM 829 N N . GLU A 1 104 ? 13.345 -3.453 2.326 1.00 91.88 104 GLU A N 1
ATOM 830 C CA . GLU A 1 104 ? 11.920 -3.216 2.570 1.00 91.88 104 GLU A CA 1
ATOM 831 C C . GLU A 1 104 ? 11.397 -2.038 1.733 1.00 91.88 104 GLU A C 1
ATOM 833 O O . GLU A 1 104 ? 10.357 -2.146 1.082 1.00 91.88 104 GLU A O 1
ATOM 838 N N . TYR A 1 105 ? 12.149 -0.937 1.673 1.00 93.94 105 TYR A N 1
ATOM 839 C CA . TYR A 1 105 ? 11.784 0.232 0.873 1.00 93.94 105 TYR A CA 1
ATOM 840 C C . TYR A 1 105 ? 11.903 -0.033 -0.630 1.00 93.94 105 TYR A C 1
ATOM 842 O O . TYR A 1 105 ? 11.076 0.458 -1.396 1.00 93.94 105 TYR A O 1
ATOM 850 N N . ILE A 1 106 ? 12.865 -0.860 -1.058 1.00 94.25 106 ILE A N 1
ATOM 851 C CA . ILE A 1 106 ? 12.983 -1.302 -2.458 1.00 94.25 106 ILE A CA 1
ATOM 852 C C . ILE A 1 106 ? 11.725 -2.071 -2.881 1.00 94.25 106 ILE A C 1
ATOM 854 O O . ILE A 1 106 ? 11.163 -1.790 -3.939 1.00 94.25 106 ILE A O 1
ATOM 858 N N . VAL A 1 107 ? 11.233 -2.993 -2.044 1.00 95.12 107 VAL A N 1
ATOM 859 C CA . VAL A 1 107 ? 9.991 -3.740 -2.310 1.00 95.12 107 VAL A CA 1
ATOM 860 C C . VAL A 1 107 ? 8.790 -2.795 -2.374 1.00 95.12 107 VAL A C 1
ATOM 862 O O . VAL A 1 107 ? 7.987 -2.886 -3.301 1.00 95.12 107 VAL A O 1
ATOM 865 N N . ARG A 1 108 ? 8.678 -1.837 -1.447 1.00 96.19 108 ARG A N 1
ATOM 866 C CA . ARG A 1 108 ? 7.590 -0.843 -1.462 1.00 96.19 108 ARG A CA 1
ATOM 867 C C . ARG A 1 108 ? 7.618 0.028 -2.719 1.00 96.19 108 ARG A C 1
ATOM 869 O O . ARG A 1 108 ? 6.579 0.236 -3.339 1.00 96.19 108 ARG A O 1
ATOM 876 N N . LEU A 1 109 ? 8.792 0.494 -3.146 1.00 96.31 109 LEU A N 1
ATOM 877 C CA . LEU A 1 109 ? 8.951 1.242 -4.397 1.00 96.31 109 LEU A CA 1
ATOM 878 C C . LEU A 1 109 ? 8.601 0.385 -5.617 1.00 96.31 109 LEU A C 1
ATOM 880 O O . LEU A 1 109 ? 7.909 0.856 -6.516 1.00 96.31 109 LEU A O 1
ATOM 884 N N . HIS A 1 110 ? 9.011 -0.885 -5.622 1.00 95.75 110 HIS A N 1
ATOM 885 C CA . HIS A 1 110 ? 8.640 -1.833 -6.667 1.00 95.75 110 HIS A CA 1
ATOM 886 C C . HIS A 1 110 ? 7.118 -1.980 -6.781 1.00 95.75 110 HIS A C 1
ATOM 888 O O . HIS A 1 110 ? 6.597 -1.944 -7.897 1.00 95.75 110 HIS A O 1
ATOM 894 N N . MET A 1 111 ? 6.420 -2.098 -5.647 1.00 96.19 111 MET A N 1
ATOM 895 C CA . MET A 1 111 ? 4.957 -2.143 -5.592 1.00 96.19 111 MET A CA 1
ATOM 896 C C . MET A 1 111 ? 4.329 -0.873 -6.182 1.00 96.19 111 MET A C 1
ATOM 898 O O . MET A 1 111 ? 3.447 -0.964 -7.032 1.00 96.19 111 MET A O 1
AT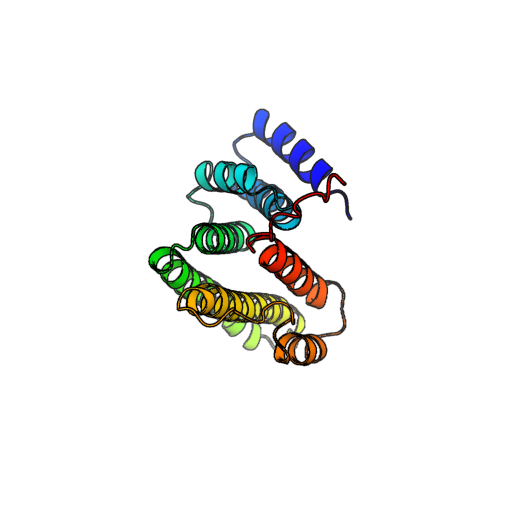OM 902 N N . LEU A 1 112 ? 4.822 0.312 -5.798 1.00 96.94 112 LEU A N 1
ATOM 903 C CA . LEU A 1 112 ? 4.325 1.591 -6.325 1.00 96.94 112 LEU A CA 1
ATOM 904 C C . LEU A 1 112 ? 4.490 1.707 -7.847 1.00 96.94 112 LEU A C 1
ATOM 906 O O . LEU A 1 112 ? 3.598 2.230 -8.509 1.00 96.94 112 LEU A O 1
ATOM 910 N N . SER A 1 113 ? 5.603 1.223 -8.407 1.00 95.06 113 SER A N 1
ATOM 911 C CA . SER A 1 113 ? 5.813 1.217 -9.861 1.00 95.06 113 SER A CA 1
ATOM 912 C C . SER A 1 113 ? 4.822 0.308 -10.591 1.00 95.06 113 SER A C 1
ATOM 914 O O . SER A 1 113 ? 4.283 0.700 -11.621 1.00 95.06 113 SER A O 1
ATOM 916 N N . GLU A 1 114 ? 4.545 -0.895 -10.073 1.00 92.88 114 GLU A N 1
ATOM 917 C CA . GLU A 1 114 ? 3.557 -1.782 -10.710 1.00 92.88 114 GLU A CA 1
ATOM 918 C C . GLU A 1 114 ? 2.138 -1.234 -10.610 1.00 92.88 114 GLU A C 1
ATOM 920 O O . GLU A 1 114 ? 1.362 -1.380 -11.552 1.00 92.88 114 GLU A O 1
ATOM 925 N N . LEU A 1 115 ? 1.810 -0.585 -9.492 1.00 93.62 115 LEU A N 1
ATOM 926 C CA . LEU A 1 115 ? 0.525 0.072 -9.297 1.00 93.62 115 LEU A CA 1
ATOM 927 C C . LEU A 1 115 ? 0.311 1.217 -10.298 1.00 93.62 115 LEU A C 1
ATOM 929 O O . LEU A 1 115 ? -0.759 1.312 -10.890 1.00 93.62 115 LEU A O 1
ATOM 933 N N . GLU A 1 116 ? 1.324 2.057 -10.517 1.00 94.25 116 GLU A N 1
ATOM 934 C CA . GLU A 1 116 ? 1.281 3.149 -11.500 1.00 94.25 116 GLU A CA 1
ATOM 935 C C . GLU A 1 116 ? 1.110 2.634 -12.933 1.00 94.25 116 GLU A C 1
ATOM 937 O O . GLU A 1 116 ? 0.250 3.129 -13.667 1.00 94.25 116 GLU A O 1
ATOM 942 N N . HIS A 1 117 ? 1.882 1.614 -13.321 1.00 90.19 117 HIS A N 1
ATOM 943 C CA . HIS A 1 117 ? 1.734 0.981 -14.632 1.00 90.19 117 HIS A CA 1
ATOM 944 C C . HIS A 1 117 ? 0.339 0.372 -14.796 1.00 90.19 117 HIS A C 1
ATOM 946 O O . HIS A 1 117 ? -0.330 0.646 -15.787 1.00 90.19 117 HIS A O 1
ATOM 952 N N . ALA A 1 118 ? -0.139 -0.396 -13.809 1.00 88.88 118 ALA A N 1
ATOM 953 C CA . ALA A 1 118 ? -1.476 -0.981 -13.853 1.00 88.88 118 ALA A CA 1
ATOM 954 C C . ALA A 1 118 ? -2.557 0.091 -13.999 1.00 88.88 118 ALA A C 1
ATOM 956 O O . ALA A 1 118 ? -3.431 -0.043 -14.846 1.00 88.88 118 ALA A O 1
ATOM 957 N N . PHE A 1 119 ? -2.493 1.163 -13.209 1.00 89.38 119 PHE A N 1
ATOM 958 C CA . PHE A 1 119 ? -3.472 2.244 -13.278 1.00 89.38 119 PHE A CA 1
ATOM 959 C C . PHE A 1 119 ? -3.478 2.939 -14.647 1.00 89.38 119 PHE A C 1
ATOM 961 O O . PHE A 1 119 ? -4.545 3.219 -15.188 1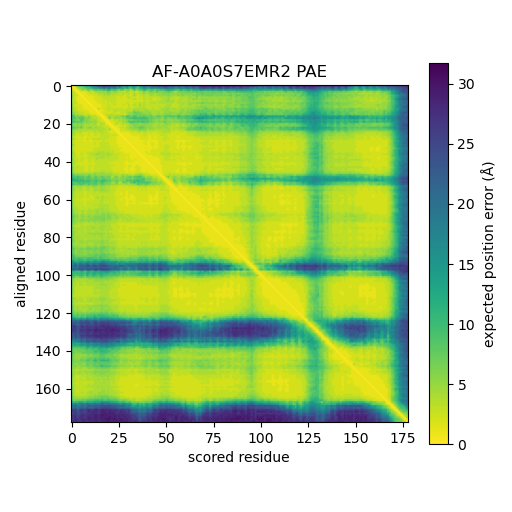.00 89.38 119 PHE A O 1
ATOM 968 N N . THR A 1 120 ? -2.301 3.159 -15.236 1.00 88.75 120 THR A N 1
ATOM 969 C CA . THR A 1 120 ? -2.162 3.768 -16.568 1.00 88.75 120 THR A CA 1
ATOM 970 C C . THR A 1 120 ? -2.789 2.885 -17.652 1.00 88.75 120 THR A C 1
ATOM 972 O O . THR A 1 120 ? -3.575 3.375 -18.462 1.00 88.75 120 THR A O 1
ATOM 975 N N . GLU A 1 121 ? -2.533 1.574 -17.612 1.00 83.50 121 GLU A N 1
ATOM 976 C CA . GLU A 1 121 ? -3.147 0.590 -18.516 1.00 83.50 121 GLU A CA 1
ATOM 977 C C . GLU A 1 121 ? -4.670 0.489 -18.323 1.00 83.50 121 GLU A C 1
ATOM 979 O O . GLU A 1 121 ? -5.419 0.447 -19.299 1.00 83.50 121 GLU A O 1
ATOM 984 N N . LEU A 1 122 ? -5.150 0.497 -17.070 1.00 80.12 122 LEU A N 1
ATOM 985 C CA . LEU A 1 122 ? -6.585 0.495 -16.756 1.00 80.12 122 LEU A CA 1
ATOM 986 C C . LEU A 1 122 ? -7.310 1.724 -17.317 1.00 80.12 122 LEU A C 1
ATOM 988 O O . LEU A 1 122 ? -8.495 1.624 -17.617 1.00 80.12 122 LEU A O 1
ATOM 992 N N . ARG A 1 123 ? -6.626 2.865 -17.458 1.00 79.75 123 ARG A N 1
ATOM 993 C CA . ARG A 1 123 ? -7.200 4.076 -18.059 1.00 79.75 123 ARG A CA 1
ATOM 994 C C . ARG A 1 123 ? -7.122 4.070 -19.584 1.00 79.75 123 ARG A C 1
ATOM 996 O O . ARG A 1 123 ? -8.108 4.414 -20.226 1.00 79.75 123 ARG A O 1
ATOM 1003 N N . GLY A 1 124 ? -5.990 3.655 -20.161 1.00 69.94 124 GLY A N 1
ATOM 1004 C CA . GLY A 1 124 ? -5.808 3.569 -21.621 1.00 69.94 124 GLY A CA 1
ATOM 1005 C C . GLY A 1 124 ? -6.771 2.586 -22.300 1.00 69.94 124 GLY A C 1
ATOM 1006 O O . GLY A 1 124 ? -7.162 2.773 -23.446 1.00 69.94 124 GLY A O 1
ATOM 1007 N N . ALA A 1 125 ? -7.229 1.589 -21.546 1.00 62.03 125 ALA A N 1
ATOM 1008 C CA . ALA A 1 125 ? -8.331 0.695 -21.874 1.00 62.03 125 ALA A CA 1
ATOM 1009 C C . ALA A 1 125 ? -9.647 1.352 -22.330 1.00 62.03 125 ALA A C 1
ATOM 1011 O O . ALA A 1 125 ? -10.439 0.723 -23.032 1.00 62.03 125 ALA A O 1
ATOM 1012 N N . GLY A 1 126 ? -9.936 2.556 -21.828 1.00 54.50 126 GLY A N 1
ATOM 1013 C CA . GLY A 1 126 ? -11.225 3.223 -22.011 1.00 54.50 126 GLY A CA 1
ATOM 1014 C C . GLY A 1 126 ? -11.436 3.794 -23.414 1.00 54.50 126 GLY A C 1
ATOM 1015 O O . GLY A 1 126 ? -12.581 3.973 -23.818 1.00 54.50 126 GLY A O 1
ATOM 1016 N N . ASP A 1 127 ? -10.361 4.007 -24.181 1.00 53.81 127 ASP A N 1
ATOM 1017 C CA . ASP A 1 127 ? -10.377 4.698 -25.482 1.00 53.81 127 ASP A CA 1
ATOM 1018 C C . ASP A 1 127 ? -10.564 3.754 -26.694 1.00 53.81 127 ASP A C 1
ATOM 1020 O O . ASP A 1 127 ? -10.105 4.017 -27.803 1.00 53.81 127 ASP A O 1
ATOM 1024 N N . GLY A 1 128 ? -11.272 2.633 -26.518 1.00 50.12 128 GLY A N 1
ATOM 1025 C CA . GLY A 1 128 ? -11.738 1.788 -27.633 1.00 50.12 128 GLY A CA 1
ATOM 1026 C C . GLY A 1 128 ? -10.753 0.726 -28.140 1.00 50.12 128 GLY A C 1
ATOM 1027 O O . GLY A 1 128 ? -11.130 -0.106 -28.965 1.00 50.12 128 GLY A O 1
ATOM 1028 N N . SER A 1 129 ? -9.532 0.672 -27.606 1.00 49.44 129 SER A N 1
ATOM 1029 C CA . SER A 1 129 ? -8.667 -0.507 -27.717 1.00 49.44 129 SER A CA 1
ATOM 1030 C C . SER A 1 129 ? -8.877 -1.360 -26.473 1.00 49.44 129 SER A C 1
ATOM 1032 O O . SER A 1 129 ? -8.484 -0.960 -25.379 1.00 49.44 129 SER A O 1
ATOM 1034 N N . ALA A 1 130 ? -9.534 -2.515 -26.619 1.00 48.12 130 ALA A N 1
ATOM 1035 C CA . ALA A 1 130 ? -9.746 -3.430 -25.504 1.00 48.12 130 ALA A CA 1
ATOM 1036 C C . ALA A 1 130 ? -8.394 -3.697 -24.816 1.00 48.12 130 ALA A C 1
ATOM 1038 O O . ALA A 1 130 ? -7.489 -4.248 -25.454 1.00 48.12 130 ALA A O 1
ATOM 1039 N N . PRO A 1 131 ? -8.214 -3.319 -23.539 1.00 48.84 131 PRO A N 1
ATOM 1040 C CA . PRO A 1 131 ? -6.964 -3.593 -22.858 1.00 48.84 131 PRO A CA 1
ATOM 1041 C C . PRO A 1 131 ? -6.841 -5.110 -22.760 1.00 48.84 131 PRO A C 1
ATOM 1043 O O . PRO A 1 131 ? -7.620 -5.783 -22.080 1.00 48.84 131 PRO A O 1
ATOM 1046 N N . SER A 1 132 ? -5.842 -5.688 -23.413 1.00 49.81 132 SER A N 1
ATOM 1047 C CA . SER A 1 132 ? -5.504 -7.099 -23.237 1.00 49.81 132 SER A CA 1
ATOM 1048 C C . SER A 1 132 ? -4.820 -7.316 -21.876 1.00 49.81 132 SER A C 1
ATOM 1050 O O . SER A 1 132 ? -3.770 -7.944 -21.773 1.00 49.81 132 SER A O 1
ATOM 1052 N N . LEU A 1 133 ? -5.439 -6.847 -20.793 1.00 51.31 133 LEU A N 1
ATOM 1053 C CA . LEU A 1 133 ? -5.091 -7.223 -19.428 1.00 51.31 133 LEU A CA 1
ATOM 1054 C C . LEU A 1 133 ? -5.511 -8.675 -19.118 1.00 51.31 133 LEU A C 1
ATOM 1056 O O . LEU A 1 133 ? -5.252 -9.166 -18.018 1.00 51.31 133 LEU A O 1
ATOM 1060 N N . THR A 1 134 ? -6.096 -9.405 -20.080 1.00 53.00 134 THR A N 1
ATOM 1061 C CA . THR A 1 134 ? -6.198 -10.879 -20.054 1.00 53.00 134 THR A CA 1
ATOM 1062 C C . THR A 1 134 ? -4.837 -11.540 -19.835 1.00 53.00 134 THR A C 1
ATOM 1064 O O . THR A 1 134 ? -4.772 -12.641 -19.292 1.00 53.00 134 THR A O 1
ATOM 1067 N N . LYS A 1 135 ? -3.744 -10.845 -20.175 1.00 58.66 135 LYS A N 1
ATOM 1068 C CA . LYS A 1 135 ? -2.379 -11.214 -19.811 1.00 58.66 135 LYS A CA 1
ATOM 1069 C C . LYS A 1 135 ? -1.867 -10.269 -18.722 1.00 58.66 135 LYS A C 1
ATOM 1071 O O . LYS A 1 135 ? -2.080 -9.059 -18.779 1.00 58.66 135 LYS A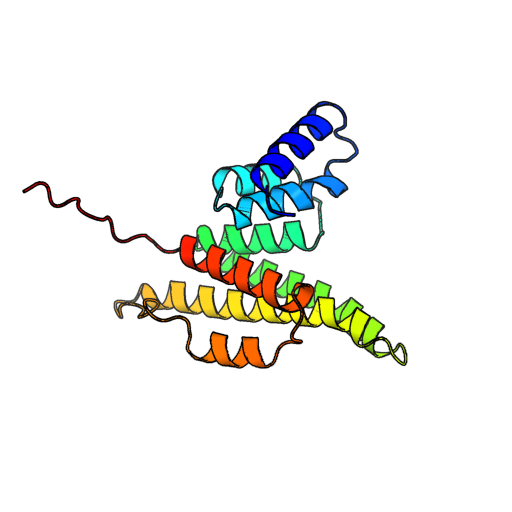 O 1
ATOM 1076 N N . LEU A 1 136 ? -1.202 -10.831 -17.710 1.00 61.41 136 LEU A N 1
ATOM 1077 C CA . LEU A 1 136 ? -0.363 -10.038 -16.809 1.00 61.41 136 LEU A CA 1
ATOM 1078 C C . LEU A 1 136 ? 0.646 -9.266 -17.675 1.00 61.41 136 LEU A C 1
ATOM 1080 O O . LEU A 1 136 ? 1.138 -9.853 -18.646 1.00 61.41 136 LEU A O 1
ATOM 1084 N N . PRO A 1 137 ? 0.960 -7.994 -17.365 1.00 71.69 137 PRO A N 1
ATOM 1085 C CA . PRO A 1 137 ? 1.989 -7.272 -18.097 1.00 71.69 137 PRO A CA 1
ATOM 1086 C C . PRO A 1 137 ? 3.255 -8.137 -18.171 1.00 71.69 137 PRO A C 1
ATOM 1088 O O . PRO A 1 137 ? 3.695 -8.628 -17.130 1.00 71.69 137 PRO A O 1
ATOM 1091 N N . PRO A 1 138 ? 3.831 -8.376 -19.362 1.00 70.94 138 PRO A N 1
ATOM 1092 C CA . PRO A 1 138 ? 4.883 -9.383 -19.539 1.00 70.94 138 PRO A CA 1
ATOM 1093 C C . PRO A 1 138 ? 6.086 -9.124 -18.623 1.00 70.94 138 PRO A C 1
ATOM 1095 O O . PRO A 1 138 ? 6.643 -10.048 -18.039 1.00 70.94 138 PRO A O 1
ATOM 1098 N N . HIS A 1 139 ? 6.386 -7.846 -18.383 1.00 81.69 139 HIS A N 1
ATOM 1099 C CA . HIS A 1 139 ? 7.469 -7.401 -17.514 1.00 81.69 139 HIS A CA 1
ATOM 1100 C C . HIS A 1 139 ? 7.246 -7.687 -16.016 1.00 81.69 139 HIS A C 1
ATOM 1102 O O . HIS A 1 139 ? 8.193 -7.600 -15.240 1.00 81.69 139 HIS A O 1
ATOM 1108 N N . TRP A 1 140 ? 6.030 -8.009 -15.558 1.00 88.56 140 TRP A N 1
ATOM 1109 C CA . TRP A 1 140 ? 5.782 -8.334 -14.145 1.00 88.56 140 TRP A CA 1
ATOM 1110 C C . TRP A 1 140 ? 6.476 -9.629 -13.727 1.00 88.56 140 TRP A C 1
ATOM 1112 O O . TRP A 1 140 ? 7.002 -9.710 -12.615 1.00 88.56 140 TRP A O 1
ATOM 1122 N N . SER A 1 141 ? 6.484 -10.646 -14.587 1.00 87.94 141 SER A N 1
ATOM 1123 C CA . SER A 1 141 ? 7.167 -11.909 -14.292 1.00 87.94 141 SER A CA 1
ATOM 1124 C C . SER A 1 141 ? 8.672 -11.681 -14.169 1.00 87.94 141 SER A C 1
ATOM 1126 O O . SER A 1 141 ? 9.244 -11.981 -13.125 1.00 87.94 141 SER A O 1
ATOM 1128 N N . ASP A 1 142 ? 9.272 -11.020 -15.160 1.00 89.81 142 ASP A N 1
ATOM 1129 C CA . ASP A 1 142 ? 10.707 -10.718 -15.179 1.00 89.81 142 ASP A CA 1
ATOM 1130 C C . ASP A 1 142 ? 11.125 -9.879 -13.964 1.00 89.81 142 ASP A C 1
ATOM 1132 O O . ASP A 1 142 ? 12.084 -10.198 -13.262 1.00 89.81 142 ASP A O 1
ATOM 1136 N N . ARG A 1 143 ? 10.350 -8.835 -13.642 1.00 91.19 143 ARG A N 1
ATOM 1137 C CA . ARG A 1 143 ? 10.619 -7.987 -12.474 1.00 91.19 143 ARG A CA 1
ATOM 1138 C C . ARG A 1 143 ? 10.489 -8.740 -11.153 1.00 91.19 143 ARG A C 1
ATOM 1140 O O . ARG A 1 143 ? 11.211 -8.397 -10.221 1.00 91.19 143 ARG A O 1
ATOM 1147 N N . LEU A 1 144 ? 9.596 -9.729 -11.048 1.00 92.56 144 LEU A N 1
ATOM 1148 C CA . LEU A 1 144 ? 9.457 -10.547 -9.838 1.00 92.56 144 LEU A CA 1
ATOM 1149 C C . LEU A 1 144 ? 10.668 -11.469 -9.652 1.00 92.56 144 LEU A C 1
ATOM 1151 O O . LEU A 1 144 ? 11.135 -11.628 -8.523 1.00 92.56 144 LEU A O 1
ATOM 1155 N N . GLU A 1 145 ? 11.198 -12.034 -10.736 1.00 92.56 145 GLU A N 1
ATOM 1156 C CA . GLU A 1 145 ? 12.400 -12.879 -10.705 1.00 92.56 145 GLU A CA 1
ATOM 1157 C C . GLU A 1 145 ? 13.653 -12.105 -10.279 1.00 92.56 145 GLU A C 1
ATOM 1159 O O . GLU A 1 145 ? 14.522 -12.651 -9.604 1.00 92.56 145 GLU A O 1
ATOM 1164 N N . MET A 1 146 ? 13.709 -10.802 -10.564 1.00 90.25 146 MET A N 1
ATOM 1165 C CA . MET A 1 146 ? 14.778 -9.919 -10.081 1.00 90.25 146 MET A CA 1
ATOM 1166 C C . MET A 1 146 ? 14.678 -9.574 -8.583 1.00 90.25 146 MET A C 1
ATOM 1168 O O . MET A 1 146 ? 15.584 -8.940 -8.037 1.00 90.25 146 MET A O 1
ATOM 1172 N N . THR A 1 147 ? 13.589 -9.942 -7.896 1.00 92.69 147 THR A N 1
ATOM 1173 C CA . THR A 1 147 ? 13.447 -9.698 -6.452 1.00 92.69 147 THR A CA 1
ATOM 1174 C C . THR A 1 147 ? 14.076 -10.820 -5.625 1.00 92.69 147 THR A C 1
ATOM 1176 O O . THR A 1 147 ? 14.125 -11.978 -6.035 1.00 92.69 147 THR A O 1
ATOM 1179 N N . GLN A 1 148 ? 14.545 -10.488 -4.419 1.00 91.94 148 GLN A N 1
ATOM 1180 C CA . GLN A 1 148 ? 15.138 -11.427 -3.477 1.00 91.94 148 GLN A CA 1
ATOM 1181 C C . GLN A 1 148 ? 14.176 -12.594 -3.268 1.00 91.94 148 GLN A C 1
ATOM 1183 O O . GLN A 1 148 ? 13.005 -12.387 -2.940 1.00 91.94 148 GLN A O 1
ATOM 1188 N N . ASN A 1 149 ? 14.675 -13.823 -3.418 1.00 92.31 149 ASN A N 1
ATOM 1189 C CA . ASN A 1 149 ? 13.866 -15.031 -3.303 1.00 92.31 149 ASN A CA 1
ATOM 1190 C C . ASN A 1 149 ? 13.499 -15.333 -1.841 1.00 92.31 149 ASN A C 1
ATOM 1192 O O . ASN A 1 149 ? 13.996 -16.265 -1.216 1.00 92.31 149 ASN A O 1
ATOM 1196 N N . SER A 1 150 ? 12.650 -14.486 -1.272 1.00 92.75 150 SER A N 1
ATOM 1197 C CA . SER A 1 150 ? 12.155 -14.581 0.088 1.00 92.75 150 SER A CA 1
ATOM 1198 C C . SER A 1 150 ? 10.663 -14.296 0.104 1.00 92.75 150 SER A C 1
ATOM 1200 O O . SER A 1 150 ? 10.158 -13.456 -0.645 1.00 92.75 150 SER A O 1
ATOM 1202 N N . PHE A 1 151 ? 9.956 -14.962 1.012 1.00 91.00 151 PHE A N 1
ATOM 1203 C CA . PHE A 1 151 ? 8.529 -14.730 1.208 1.00 91.00 151 PHE A CA 1
ATOM 1204 C C . PHE A 1 151 ? 8.225 -13.254 1.512 1.00 91.00 151 PHE A C 1
ATOM 1206 O O . PHE A 1 151 ? 7.299 -12.683 0.945 1.00 91.00 151 PHE A O 1
ATOM 1213 N N . ARG A 1 152 ? 9.048 -12.615 2.356 1.00 90.69 152 ARG A N 1
ATOM 1214 C CA . ARG A 1 152 ? 8.877 -11.209 2.758 1.00 90.69 152 ARG A CA 1
ATOM 1215 C C . ARG A 1 152 ? 8.982 -10.229 1.588 1.00 90.69 152 ARG A C 1
ATOM 1217 O O . ARG A 1 152 ? 8.338 -9.190 1.632 1.00 90.69 152 ARG A O 1
ATOM 1224 N N . ALA A 1 153 ? 9.772 -10.558 0.569 1.00 92.81 153 ALA A N 1
ATOM 1225 C CA . ALA A 1 153 ? 9.911 -9.742 -0.632 1.00 92.81 153 ALA A CA 1
ATOM 1226 C C . ALA A 1 153 ? 8.780 -9.999 -1.632 1.00 92.81 153 ALA A C 1
ATOM 1228 O O . ALA A 1 153 ? 8.132 -9.062 -2.092 1.00 92.81 153 ALA A O 1
ATOM 1229 N N . LYS A 1 154 ? 8.532 -11.275 -1.954 1.00 94.94 154 LYS A N 1
ATOM 1230 C CA . LYS A 1 154 ? 7.624 -11.660 -3.041 1.00 94.94 154 LYS A CA 1
ATOM 1231 C C . LYS A 1 154 ? 6.150 -11.513 -2.667 1.00 94.94 154 LYS A C 1
ATOM 1233 O O . LYS A 1 154 ? 5.353 -11.105 -3.509 1.00 94.94 154 LYS A O 1
ATOM 1238 N N . GLU A 1 155 ? 5.764 -11.816 -1.427 1.00 94.75 155 GLU A N 1
ATOM 1239 C CA . GLU A 1 155 ? 4.341 -11.839 -1.075 1.00 94.75 155 GLU A CA 1
ATOM 1240 C C . GLU A 1 155 ? 3.654 -10.465 -1.116 1.00 94.75 155 GLU A C 1
ATOM 1242 O O . GLU A 1 155 ? 2.558 -10.393 -1.667 1.00 94.75 155 GLU A O 1
ATOM 1247 N N . PRO A 1 156 ? 4.236 -9.357 -0.622 1.00 94.38 156 PRO A N 1
ATOM 1248 C CA . PRO A 1 156 ? 3.601 -8.043 -0.752 1.00 94.38 156 PRO A CA 1
ATOM 1249 C C . PRO A 1 156 ? 3.293 -7.669 -2.209 1.00 94.38 156 PRO A C 1
ATOM 1251 O O . PRO A 1 156 ? 2.205 -7.170 -2.504 1.00 94.38 156 PRO A O 1
ATOM 1254 N N . ILE A 1 157 ? 4.218 -7.981 -3.124 1.00 95.50 157 ILE A N 1
ATOM 1255 C CA . ILE A 1 157 ? 4.066 -7.743 -4.564 1.00 95.50 157 ILE A CA 1
ATOM 1256 C C . ILE A 1 157 ? 2.922 -8.599 -5.115 1.00 95.50 157 ILE A C 1
ATOM 1258 O O . ILE A 1 157 ? 1.988 -8.080 -5.724 1.00 95.50 157 ILE A O 1
ATOM 1262 N N . LEU A 1 158 ? 2.946 -9.908 -4.854 1.00 94.38 158 LEU A N 1
ATOM 1263 C CA . LEU A 1 158 ? 1.917 -10.831 -5.335 1.00 94.38 158 LEU A CA 1
ATOM 1264 C C . LEU A 1 158 ? 0.528 -10.507 -4.771 1.00 94.38 158 LEU A C 1
ATOM 1266 O O . LEU A 1 158 ? -0.454 -10.547 -5.511 1.00 94.38 158 LEU A O 1
ATOM 1270 N N . ALA A 1 159 ? 0.431 -10.146 -3.491 1.00 94.38 159 ALA A N 1
ATOM 1271 C CA . ALA A 1 159 ? -0.817 -9.717 -2.869 1.00 94.38 159 ALA A CA 1
ATOM 1272 C C . ALA A 1 159 ? -1.401 -8.484 -3.566 1.00 94.38 159 ALA A C 1
ATOM 1274 O O . ALA A 1 159 ? -2.591 -8.461 -3.878 1.00 94.38 159 ALA A O 1
ATOM 1275 N N . MET A 1 160 ? -0.569 -7.483 -3.859 1.00 94.00 160 MET A N 1
ATOM 1276 C CA . MET A 1 160 ? -1.003 -6.290 -4.581 1.00 94.00 160 MET A CA 1
ATOM 1277 C C . MET A 1 160 ? -1.430 -6.618 -6.014 1.00 94.00 160 MET A C 1
ATOM 1279 O O . MET A 1 160 ? -2.460 -6.119 -6.458 1.00 94.00 160 MET A O 1
ATOM 1283 N N . ARG A 1 161 ? -0.718 -7.502 -6.724 1.00 92.62 161 ARG A N 1
ATOM 1284 C CA . ARG A 1 161 ? -1.151 -7.969 -8.052 1.00 92.62 161 ARG A CA 1
ATOM 1285 C C . ARG A 1 161 ? -2.544 -8.594 -7.994 1.00 92.62 161 ARG A C 1
ATOM 1287 O O . ARG A 1 161 ? -3.393 -8.229 -8.798 1.00 92.62 161 ARG A O 1
ATOM 1294 N N . ARG A 1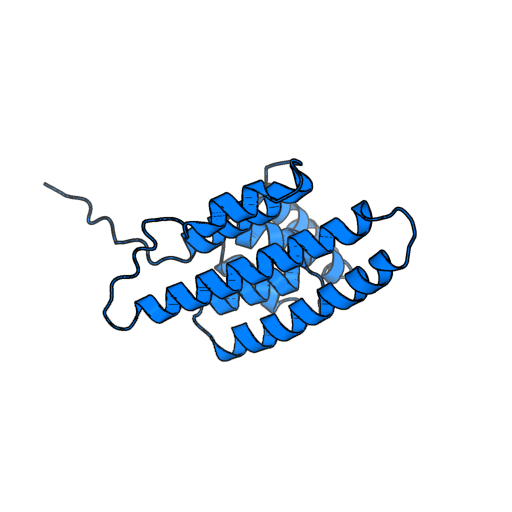 162 ? -2.819 -9.468 -7.015 1.00 92.00 162 ARG A N 1
ATOM 1295 C CA . ARG A 1 162 ? -4.162 -10.052 -6.805 1.00 92.00 162 ARG A CA 1
ATOM 1296 C C . ARG A 1 162 ? -5.221 -8.968 -6.565 1.00 92.00 162 ARG A C 1
ATOM 1298 O O . ARG A 1 162 ? -6.302 -9.048 -7.139 1.00 92.00 162 ARG A O 1
ATOM 1305 N N . ALA A 1 163 ? -4.900 -7.945 -5.771 1.00 91.88 163 ALA A N 1
ATOM 1306 C CA . ALA A 1 163 ? -5.798 -6.817 -5.527 1.00 91.88 163 ALA A CA 1
ATOM 1307 C C . ALA A 1 163 ? -6.058 -5.987 -6.798 1.00 91.88 163 ALA A C 1
ATOM 1309 O O . ALA A 1 163 ? -7.194 -5.629 -7.075 1.00 91.88 163 ALA A O 1
ATOM 1310 N N . LEU A 1 164 ? -5.040 -5.738 -7.625 1.00 89.56 164 LEU A N 1
ATOM 1311 C CA . LEU A 1 164 ? -5.202 -5.032 -8.902 1.00 89.56 164 LEU A CA 1
ATOM 1312 C C . LEU A 1 164 ? -6.065 -5.813 -9.894 1.00 89.56 164 LEU A C 1
ATOM 1314 O O . LEU A 1 164 ? -6.862 -5.227 -10.623 1.00 89.56 164 LEU A O 1
ATOM 1318 N N . LEU A 1 165 ? -5.940 -7.142 -9.905 1.00 86.25 165 LEU A N 1
ATOM 1319 C CA . LEU A 1 165 ? -6.796 -8.008 -10.714 1.00 86.25 165 LEU A CA 1
ATOM 1320 C C . LEU A 1 165 ? -8.267 -7.942 -10.271 1.00 86.25 165 LEU A C 1
ATOM 1322 O O . LEU A 1 165 ? -9.144 -8.024 -11.126 1.00 86.25 165 LEU A O 1
ATOM 1326 N N . SER A 1 166 ? -8.549 -7.758 -8.975 1.00 86.06 166 SER A N 1
ATOM 1327 C CA . SER A 1 166 ? -9.923 -7.648 -8.461 1.00 86.06 166 SER A CA 1
ATOM 1328 C C . SER A 1 166 ? -10.554 -6.261 -8.634 1.00 86.06 166 SER A C 1
ATOM 1330 O O . SER A 1 166 ? -11.765 -6.128 -8.477 1.00 86.06 166 SER A O 1
ATOM 1332 N N . LEU A 1 167 ? -9.769 -5.239 -8.998 1.00 81.56 167 LEU A N 1
ATOM 1333 C CA . LEU A 1 167 ? -10.278 -3.916 -9.391 1.00 81.56 167 LEU A CA 1
ATOM 1334 C C . LEU A 1 167 ? -10.872 -3.888 -10.803 1.00 81.56 167 LEU A C 1
ATOM 1336 O O . LEU A 1 167 ? -11.514 -2.910 -11.179 1.00 81.56 167 LEU A O 1
ATOM 1340 N N . ARG A 1 168 ? -10.651 -4.938 -11.596 1.00 74.00 168 ARG A N 1
ATOM 1341 C CA . ARG A 1 168 ? -11.161 -5.021 -12.963 1.00 74.00 168 ARG A CA 1
ATOM 1342 C C . ARG A 1 168 ? -12.684 -5.176 -12.953 1.00 74.00 168 ARG A C 1
ATOM 1344 O O . ARG A 1 168 ? -13.199 -5.938 -12.130 1.00 74.00 168 ARG A O 1
ATOM 1351 N N . PRO A 1 169 ? -13.405 -4.549 -13.898 1.00 61.97 169 PRO A N 1
ATOM 1352 C CA . PRO A 1 169 ? -14.779 -4.934 -14.180 1.00 61.97 169 PRO A CA 1
ATOM 1353 C C . PRO A 1 169 ? -14.768 -6.413 -14.576 1.00 61.97 169 PRO A C 1
ATOM 1355 O O . PRO A 1 169 ? -14.167 -6.785 -15.586 1.00 61.97 169 PRO A O 1
ATOM 1358 N N . GLN A 1 170 ? -15.360 -7.277 -13.753 1.00 52.25 170 GLN A N 1
ATOM 1359 C CA . GLN A 1 170 ? -15.609 -8.656 -14.159 1.00 52.25 170 GLN A CA 1
ATOM 1360 C C . GLN A 1 170 ? -16.553 -8.596 -15.365 1.00 52.25 170 GLN A C 1
ATOM 1362 O O . GLN A 1 170 ? -17.585 -7.921 -15.269 1.00 52.25 170 GLN A O 1
ATOM 1367 N N . PRO A 1 171 ? -16.244 -9.258 -16.496 1.00 44.25 171 PRO A N 1
ATOM 1368 C CA . PRO A 1 171 ? -17.275 -9.499 -17.487 1.00 44.25 171 PRO A CA 1
ATOM 1369 C C . PRO A 1 171 ? -18.378 -10.259 -16.757 1.00 44.25 171 PRO A C 1
ATOM 1371 O O . PRO A 1 171 ? -18.115 -11.291 -16.139 1.00 44.25 171 PRO A O 1
ATOM 1374 N N . VAL A 1 172 ? -19.587 -9.698 -16.757 1.00 41.59 172 VAL A N 1
ATOM 1375 C CA . VAL A 1 172 ? -20.777 -10.378 -16.254 1.00 41.59 172 VAL A CA 1
ATOM 1376 C C . VAL A 1 172 ? -20.785 -11.748 -16.923 1.00 41.59 172 VAL A C 1
ATOM 1378 O O . VAL A 1 172 ? -20.967 -11.838 -18.137 1.00 41.59 172 VAL A O 1
ATOM 1381 N N . CYS A 1 173 ? -20.525 -12.811 -16.159 1.00 40.91 173 CYS A N 1
ATOM 1382 C CA . CYS A 1 173 ? -20.893 -14.146 -16.592 1.00 40.91 173 CYS A CA 1
ATOM 1383 C C . CYS A 1 173 ? -22.413 -14.103 -16.689 1.00 40.91 173 CYS A C 1
ATOM 1385 O O . CYS A 1 173 ? -23.102 -14.232 -15.682 1.00 40.91 173 CYS A O 1
ATOM 1387 N N . GLN A 1 174 ? -22.933 -13.835 -17.888 1.00 37.06 174 GLN A N 1
ATOM 1388 C CA . GLN A 1 174 ? -24.274 -14.263 -18.232 1.00 37.06 174 GLN A CA 1
ATOM 1389 C C . GLN A 1 174 ? -24.247 -15.773 -18.058 1.00 37.06 174 GLN A C 1
ATOM 1391 O O . GLN A 1 174 ? -23.712 -16.500 -18.894 1.00 37.06 174 GLN A O 1
ATOM 1396 N N . GLU A 1 175 ? -24.742 -16.218 -16.907 1.00 40.62 175 GLU A N 1
ATOM 1397 C CA . GLU A 1 175 ? -25.191 -17.578 -16.708 1.00 40.62 175 GLU A CA 1
ATOM 1398 C C . GLU A 1 175 ? -26.035 -17.928 -17.933 1.00 40.62 175 GLU A C 1
ATOM 1400 O O . GLU A 1 175 ? -27.089 -17.342 -18.192 1.00 40.62 175 GLU A O 1
ATOM 1405 N N . LEU A 1 176 ? -25.493 -18.829 -18.749 1.00 41.41 176 LEU A N 1
ATOM 1406 C CA . LEU A 1 176 ? -26.220 -19.526 -19.789 1.00 41.41 176 LEU A CA 1
ATOM 1407 C C . LEU A 1 176 ? -27.296 -20.358 -19.085 1.00 41.41 176 LEU A C 1
ATOM 1409 O O . LEU A 1 176 ? -27.114 -21.544 -18.840 1.00 41.41 176 LEU A O 1
ATOM 1413 N N . CYS A 1 177 ? -28.418 -19.724 -18.754 1.00 42.00 177 CYS A N 1
ATOM 1414 C CA . CYS A 1 177 ? -29.694 -20.408 -18.647 1.00 42.00 177 CYS A CA 1
ATOM 1415 C C . CYS A 1 177 ? -30.083 -20.837 -20.066 1.00 42.00 177 CYS A C 1
ATOM 1417 O O . CYS A 1 177 ? -30.701 -20.079 -20.818 1.00 42.00 177 CYS A O 1
ATOM 1419 N N . ARG A 1 178 ? -29.657 -22.040 -20.446 1.00 37.22 178 ARG A N 1
ATOM 1420 C CA . ARG A 1 178 ? -30.302 -22.864 -21.465 1.00 37.22 178 ARG A CA 1
ATOM 1421 C C . ARG A 1 178 ? -30.486 -24.261 -20.910 1.00 37.22 178 ARG A C 1
ATOM 1423 O O . ARG A 1 178 ? -29.516 -24.768 -20.309 1.00 37.22 178 ARG A O 1
#

Radius of gyration: 17.8 Å; Cα contacts (8 Å, |Δi|>4): 127; chains: 1; bounding box: 58×36×51 Å

pLDDT: mean 84.4, std 15.29, range [37.06, 97.38]

Nearest PDB structures (foldseek):
  3k1i-assembly2_B  TM=5.866E-01  e=2.913E+00  Helicobacter pylori 26695
  6w2r-assembly3_C  TM=3.781E-01  e=9.621E+00  synthetic construct
  5h5m-assembly2_B  TM=2.235E-01  e=4.071E+00  Caenorhabditis elegans
  5h5m-assembly1_A  TM=2.270E-01  e=5.966E+00  Caenorhabditis elegans

Sequence (178 aa):
LGQLSTVITQVNGVLANKQQWKSELNTYRVEAAWKLGKWDLLEDYLSSDQQSCTWGVRLGQLLLSAKKQDAESFYEKLKLVRKEQVVPLSAASYECGTYQRGYEYIVRLHMLSELEHAFTELRGAGDGSAPSLTKLPPHWSDRLEMTQNSFRAKEPILAMRRALLSLRPQPVCQELCR

Mean predicted aligned error: 7.55 Å

Organism: NCBI:txid188132

Solvent-accessible surface area (backbone atoms only — not comparable to full-atom values): 10318 Å² total; per-residue (Å²): 143,83,62,48,68,57,49,39,55,52,50,52,58,50,37,75,80,39,64,89,49,39,76,75,50,45,33,57,41,32,46,31,20,47,69,70,66,39,56,69,60,31,51,53,54,48,69,74,48,75,84,55,82,48,69,43,42,52,52,44,53,41,53,50,24,57,64,70,68,38,61,68,65,26,55,54,50,48,56,51,54,53,53,67,42,47,56,60,31,56,57,34,68,74,45,88,88,35,64,77,66,25,45,59,39,52,46,52,51,52,44,52,51,52,50,52,52,49,51,52,51,65,54,59,29,72,77,78,50,79,59,72,67,91,45,76,63,75,65,56,60,60,57,54,70,74,43,66,97,42,69,86,52,48,46,64,47,52,47,48,52,55,37,60,62,68,61,50,86,71,78,80,78,72,75,78,86,122

InterPro domains:
  IPR003151 PIK-related kinase, FAT [PF02259] (27-168)
  IPR014009 PIK-related kinase, FAT domain [PS51189] (1-178)
  IPR050517 DNA Damage Response and Repair Kinase [PTHR11139] (19-167)

Foldseek 3Di:
DPPLVVLLVVLVVCCVVPVVCLLVSLLSNLQSCLLVVVLVSNVVSCVVCVPHPDLSSLVSQLLNCLLVLPPVSNVVSLVVVLVVLVVVLVVQVPDPPPPVSNLLSVLSNVLSVLSVVLSVLVVVCVPPDNRVVVDPDPVLVVVLVVRDPDCSRNVVNVSSVVSSVSSDDDPPPPPPPD